Protein AF-0000000084685505 (afdb_homodimer)

Solvent-accessible surface area (backbone atoms only — not comparable to full-atom values): 18774 Å² total; per-residue (Å²): 116,74,65,55,54,51,49,49,51,45,51,47,43,51,50,39,44,45,48,40,28,51,52,52,52,49,25,49,62,68,39,38,71,52,68,67,56,43,47,50,48,32,34,50,48,37,36,75,70,65,75,32,52,71,68,55,29,50,52,44,47,49,39,51,49,52,51,43,50,44,50,16,51,47,35,66,72,67,66,53,53,74,37,37,52,30,60,46,65,61,84,64,36,50,76,61,56,54,58,30,48,53,57,42,27,61,50,40,39,68,71,51,72,80,60,60,58,69,61,50,71,64,48,71,43,47,43,78,39,62,42,64,57,24,27,36,24,30,75,84,80,60,54,71,47,79,33,45,36,66,40,71,37,64,54,38,89,84,81,56,50,46,50,27,30,78,40,56,62,76,79,76,77,125,116,74,64,55,53,52,50,49,52,46,51,47,43,53,51,38,46,46,48,39,28,52,52,50,53,51,25,47,63,69,38,37,73,53,68,67,57,44,47,51,49,32,34,49,48,36,36,75,71,65,75,32,53,69,67,55,29,49,52,44,48,49,37,49,48,52,53,43,50,43,50,18,50,47,36,66,74,68,65,55,53,72,36,38,53,29,59,45,64,65,84,64,36,50,77,62,57,51,58,31,47,53,58,42,27,60,49,40,38,69,70,49,71,81,59,60,58,68,62,50,71,63,47,71,44,46,44,77,38,61,41,63,58,25,26,35,24,32,73,83,81,61,53,71,45,80,31,45,37,67,40,70,37,64,52,39,88,85,80,56,51,46,50,26,29,78,40,55,62,74,79,76,78,126

Organism: NCBI:txid1198232

Radius of gyration: 22.7 Å; Cα contacts (8 Å, |Δi|>4): 503; chains: 2; bounding box: 40×73×57 Å

Secondary structure (DSSP, 8-state):
-HHHHHHHHHHHHHHHHHHHHHHHHHHHHHHS--HHHHHHHHHHHHHHTTSS-HHHHHHHHHHHHHHHHHHHHHHHHH---HHHHHTS-GGGS-SSHHHHHHHHHHHHHHH-TT--HHHHHT--EETTSEE-SEEEEETTT--EEEESSSEE-PPPTTT---EEEE--------/-HHHHHHHHHHHHHHHHHHHHHHHHHHHHHHS--HHHHHHHHHHHHHHTTSS-HHHHHHHHHHHHHHHHHHHHHHHHH---HHHHHTS-GGGS-SSHHHHHHHHHHHHHHH-TT--HHHHHT--EETTSE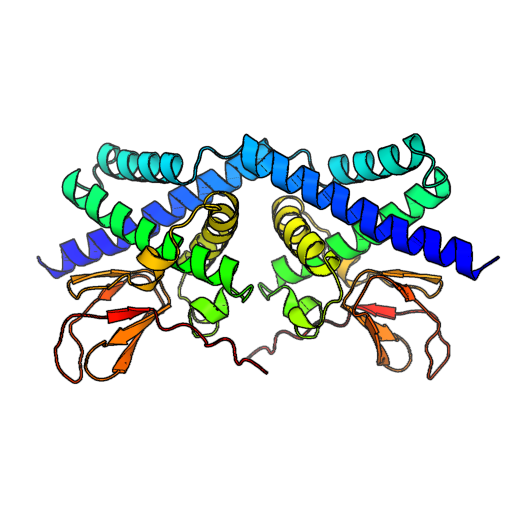E-SEEEEETTT--EEEESSSEE-PPPTTT---EEEE--------

pLDDT: mean 84.89, std 13.07, range [27.22, 97.94]

Nearest PDB structures (foldseek):
  8j50-assembly1_B  TM=3.446E-01  e=2.319E+00  Flavihumibacter petaseus NBRC 106054
  5f7c-assembly6_D  TM=3.571E-01  e=2.950E+00  Bacteroides thetaiotaomicron VPI-5482
  5f7c-assembly6_D  TM=3.571E-01  e=3.696E+00  Bacteroides thetaiotaomicron VPI-5482

InterPro domains:
  IPR009912 Zinc-ribbon containing domain [PF07295] (23-167)

Structure (mmCIF, N/CA/C/O backbone):
data_AF-0000000084685505-model_v1
#
loop_
_entity.id
_entity.type
_entity.pdbx_description
1 polymer 'Zinc ribbon-containing protein'
#
loop_
_atom_site.group_PDB
_atom_site.id
_atom_site.type_symbol
_atom_site.label_atom_id
_atom_site.label_alt_id
_atom_site.label_comp_id
_atom_site.label_asym_id
_atom_site.label_entity_id
_atom_site.label_seq_id
_atom_site.pdbx_PDB_ins_code
_atom_site.Cartn_x
_atom_site.Cartn_y
_atom_site.Cartn_z
_atom_site.occupancy
_atom_site.B_iso_or_equiv
_atom_site.auth_seq_id
_atom_site.auth_comp_id
_atom_site.auth_asym_id
_atom_site.auth_atom_id
_atom_site.pdbx_PDB_model_num
ATOM 1 N N . MET A 1 1 ? -8.734 -35.812 -16.609 1 43.38 1 MET A N 1
ATOM 2 C CA . MET A 1 1 ? -7.789 -36.031 -15.516 1 43.38 1 MET A CA 1
ATOM 3 C C . MET A 1 1 ? -6.84 -34.844 -15.391 1 43.38 1 MET A C 1
ATOM 5 O O . MET A 1 1 ? -6.559 -34.375 -14.281 1 43.38 1 MET A O 1
ATOM 9 N N . ASN A 1 2 ? -6.238 -34.156 -16.688 1 52.66 2 ASN A N 1
ATOM 10 C CA . ASN A 1 2 ? -5.254 -33.094 -16.844 1 52.66 2 ASN A CA 1
ATOM 11 C C . ASN A 1 2 ? -5.816 -31.75 -16.391 1 52.66 2 ASN A C 1
ATOM 13 O O . ASN A 1 2 ? -5.125 -30.984 -15.719 1 52.66 2 ASN A O 1
ATOM 17 N N . ASN A 1 3 ? -7.191 -31.672 -16.531 1 65.44 3 ASN A N 1
ATOM 18 C CA . ASN A 1 3 ? -7.879 -30.438 -16.188 1 65.44 3 ASN A CA 1
ATOM 19 C C . ASN A 1 3 ? -8.055 -30.281 -14.688 1 65.44 3 ASN A C 1
ATOM 21 O O . ASN A 1 3 ? -7.926 -29.172 -14.156 1 65.44 3 ASN A O 1
ATOM 25 N N . SER A 1 4 ? -8.141 -31.531 -14.047 1 72.12 4 SER A N 1
ATOM 26 C CA . SER A 1 4 ? -8.398 -31.516 -12.609 1 72.12 4 SER A CA 1
ATOM 27 C C . SER A 1 4 ? -7.168 -31.078 -11.836 1 72.12 4 SER A C 1
ATOM 29 O O . SER A 1 4 ? -7.266 -30.266 -10.906 1 72.12 4 SER A O 1
ATOM 31 N N . ILE A 1 5 ? -6.02 -31.625 -12.305 1 74.56 5 ILE A N 1
ATOM 32 C CA . ILE A 1 5 ? -4.773 -31.297 -11.625 1 74.56 5 ILE A CA 1
ATOM 33 C C . ILE A 1 5 ? -4.445 -29.828 -11.844 1 74.56 5 ILE A C 1
ATOM 35 O O . ILE A 1 5 ? -3.977 -29.141 -10.93 1 74.56 5 ILE A O 1
ATOM 39 N N . GLN A 1 6 ? -4.773 -29.375 -13.062 1 79.12 6 GLN A N 1
ATOM 40 C CA . GLN A 1 6 ? -4.52 -27.969 -13.375 1 79.12 6 GLN A CA 1
ATOM 41 C C . GLN A 1 6 ? -5.359 -27.047 -12.492 1 79.12 6 GLN A C 1
ATOM 43 O O . GLN A 1 6 ? -4.863 -26.031 -12.008 1 79.12 6 GLN A O 1
ATOM 48 N N . ASP A 1 7 ? -6.523 -27.516 -12.281 1 86.94 7 ASP A N 1
ATOM 49 C CA . ASP A 1 7 ? -7.422 -26.734 -11.438 1 86.94 7 ASP A CA 1
ATOM 50 C C . ASP A 1 7 ? -6.961 -26.75 -9.977 1 86.94 7 ASP A C 1
ATOM 52 O O . ASP A 1 7 ? -7.086 -25.75 -9.273 1 86.94 7 ASP A O 1
ATOM 56 N N . LYS A 1 8 ? -6.453 -27.938 -9.656 1 90.06 8 LYS A N 1
ATOM 57 C CA . LYS A 1 8 ? -5.941 -28.094 -8.297 1 90.06 8 LYS A CA 1
ATOM 58 C C . LYS A 1 8 ? -4.781 -27.125 -8.039 1 90.06 8 LYS A C 1
ATOM 60 O O . LYS A 1 8 ? -4.715 -26.5 -6.977 1 90.06 8 LYS A O 1
ATOM 65 N N . LEU A 1 9 ? -3.914 -27.016 -8.961 1 91.31 9 LEU A N 1
ATOM 66 C CA . LEU A 1 9 ? -2.746 -26.156 -8.805 1 91.31 9 LEU A CA 1
ATOM 67 C C . LEU A 1 9 ? -3.15 -24.688 -8.812 1 91.31 9 LEU A C 1
ATOM 69 O O . LEU A 1 9 ? -2.561 -23.875 -8.094 1 91.31 9 LEU A O 1
ATOM 73 N N . LEU A 1 10 ? -4.102 -24.359 -9.602 1 91.38 10 LEU A N 1
ATOM 74 C CA . LEU A 1 10 ? -4.625 -23 -9.633 1 91.38 10 LEU A CA 1
ATOM 75 C C . LEU A 1 10 ? -5.188 -22.609 -8.266 1 91.38 10 LEU A C 1
ATOM 77 O O . LEU A 1 10 ? -4.902 -21.516 -7.766 1 91.38 10 LEU A O 1
ATOM 81 N N . GLN A 1 11 ? -5.977 -23.484 -7.742 1 91.62 11 GLN A N 1
ATOM 82 C CA . GLN A 1 11 ? -6.559 -23.25 -6.426 1 91.62 11 GLN A CA 1
ATOM 83 C C . GLN A 1 11 ? -5.477 -23.141 -5.355 1 91.62 11 GLN A C 1
ATOM 85 O O . GLN A 1 11 ? -5.598 -22.344 -4.422 1 91.62 11 GLN A O 1
ATOM 90 N N . ALA A 1 12 ? -4.5 -23.984 -5.512 1 91.94 12 ALA A N 1
ATOM 91 C CA . ALA A 1 12 ? -3.406 -23.984 -4.543 1 91.94 12 ALA A CA 1
ATOM 92 C C . ALA A 1 12 ? -2.65 -22.656 -4.574 1 91.94 12 ALA A C 1
ATOM 94 O O . ALA A 1 12 ? -2.211 -22.172 -3.531 1 91.94 12 ALA A O 1
ATOM 95 N N . TYR A 1 13 ? -2.451 -22.109 -5.75 1 94 13 TYR A N 1
ATOM 96 C CA . TYR A 1 13 ? -1.829 -20.797 -5.879 1 94 13 TYR A CA 1
ATOM 97 C C . TYR A 1 13 ? -2.611 -19.734 -5.102 1 94 13 TYR A C 1
ATOM 99 O O . TYR A 1 13 ? -2.035 -18.984 -4.305 1 94 13 TYR A O 1
ATOM 107 N N . ASP A 1 14 ? -3.875 -19.656 -5.309 1 93.06 14 ASP A N 1
ATOM 108 C CA . ASP A 1 14 ? -4.734 -18.688 -4.645 1 93.06 14 ASP A CA 1
ATOM 109 C C . ASP A 1 14 ? -4.715 -18.875 -3.129 1 93.06 14 ASP A C 1
ATOM 111 O O . ASP A 1 14 ? -4.637 -17.906 -2.377 1 93.06 14 ASP A O 1
ATOM 115 N N . LYS A 1 15 ? -4.801 -20.141 -2.732 1 92.81 15 LYS A N 1
ATOM 116 C CA . LYS A 1 15 ? -4.816 -20.453 -1.305 1 92.81 15 LYS A CA 1
ATOM 117 C C . LYS A 1 15 ? -3.496 -20.062 -0.644 1 92.81 15 LYS A C 1
ATOM 119 O O . LYS A 1 15 ? -3.484 -19.531 0.473 1 92.81 15 LYS A O 1
ATOM 124 N N . MET A 1 16 ? -2.438 -20.375 -1.297 1 93.75 16 MET A N 1
ATOM 125 C CA . MET A 1 16 ? -1.129 -20.016 -0.762 1 93.75 16 MET A CA 1
ATOM 126 C C . MET A 1 16 ? -0.979 -18.5 -0.666 1 93.75 16 MET A C 1
ATOM 128 O O . MET A 1 16 ? -0.46 -17.984 0.325 1 93.75 16 MET A O 1
ATOM 132 N N . MET A 1 17 ? -1.425 -17.75 -1.67 1 92.81 17 MET A N 1
ATOM 133 C CA . MET A 1 17 ? -1.417 -16.297 -1.629 1 92.81 17 MET A CA 1
ATOM 134 C C . MET A 1 17 ? -2.273 -15.773 -0.478 1 92.81 17 MET A C 1
ATOM 136 O O . MET A 1 17 ? -1.883 -14.836 0.22 1 92.81 17 MET A O 1
ATOM 140 N N . GLN A 1 18 ? -3.398 -16.359 -0.316 1 91.56 18 GLN A N 1
ATOM 141 C CA . GLN A 1 18 ? -4.277 -15.984 0.786 1 91.56 18 GLN A CA 1
ATOM 142 C C . GLN A 1 18 ? -3.586 -16.172 2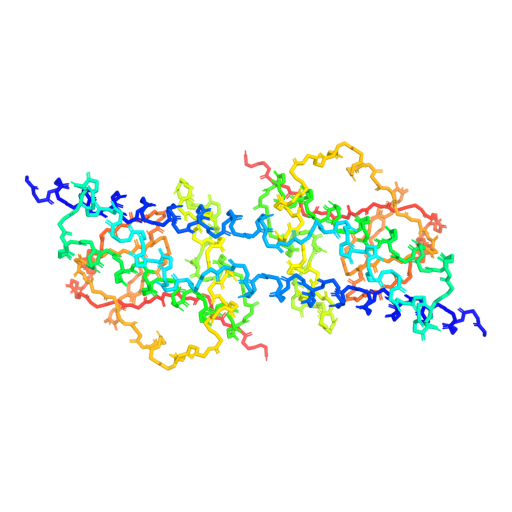.133 1 91.56 18 GLN A C 1
ATOM 144 O O . GLN A 1 18 ? -3.676 -15.32 3.014 1 91.56 18 GLN A O 1
ATOM 149 N N . ARG A 1 19 ? -2.953 -17.312 2.33 1 89.81 19 ARG A N 1
ATOM 150 C CA . ARG A 1 19 ? -2.25 -17.594 3.576 1 89.81 19 ARG A CA 1
ATOM 151 C C . ARG A 1 19 ? -1.153 -16.5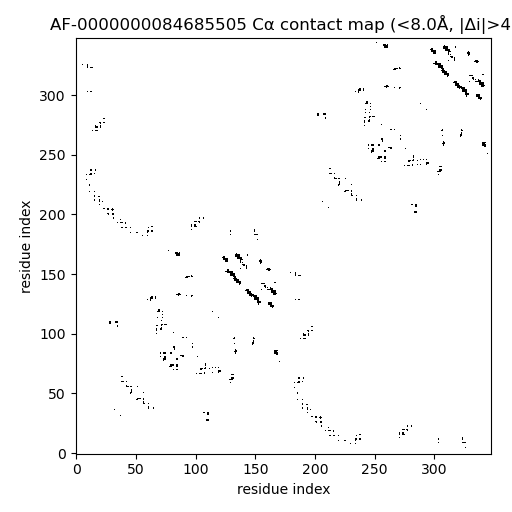62 3.834 1 89.81 19 ARG A C 1
ATOM 153 O O . ARG A 1 19 ? -0.981 -16.094 4.965 1 89.81 19 ARG A O 1
ATOM 160 N N . LEU A 1 20 ? -0.398 -16.266 2.76 1 87.5 20 LEU A N 1
ATOM 161 C CA . LEU A 1 20 ? 0.629 -15.234 2.873 1 87.5 2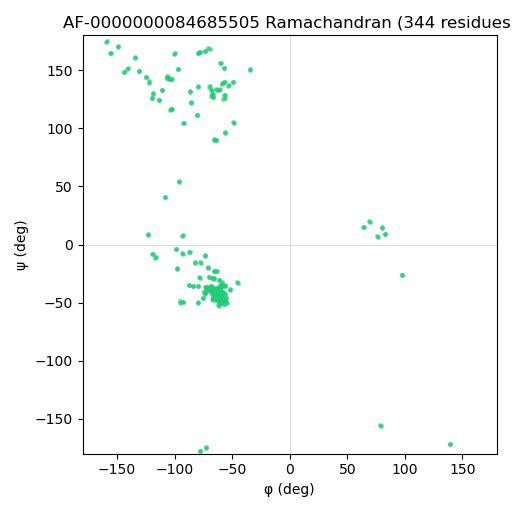0 LEU A CA 1
ATOM 162 C C . LEU A 1 20 ? 0.018 -13.906 3.291 1 87.5 20 LEU A C 1
ATOM 164 O O . LEU A 1 20 ? 0.539 -13.234 4.184 1 87.5 20 LEU A O 1
ATOM 168 N N . HIS A 1 21 ? -1.068 -13.508 2.625 1 86.88 21 HIS A N 1
ATOM 169 C CA . HIS A 1 21 ? -1.788 -12.281 2.93 1 86.88 21 HIS A CA 1
ATOM 170 C C . HIS A 1 21 ? -2.23 -12.242 4.387 1 86.88 21 HIS A C 1
ATOM 172 O O . HIS A 1 21 ? -2.021 -11.242 5.082 1 86.88 21 HIS A O 1
ATOM 178 N N . ASP A 1 22 ? -2.822 -13.32 4.859 1 84.06 22 ASP A N 1
ATOM 179 C CA . ASP A 1 22 ? -3.34 -13.383 6.223 1 84.06 22 ASP A CA 1
ATOM 180 C C . ASP A 1 22 ? -2.213 -13.25 7.242 1 84.06 22 ASP A C 1
ATOM 182 O O . ASP A 1 22 ? -2.377 -12.602 8.281 1 84.06 22 ASP A O 1
ATOM 186 N N . THR A 1 23 ? -1.145 -13.93 6.988 1 81.19 23 THR A N 1
ATOM 187 C CA . THR A 1 23 ? -0.001 -13.875 7.891 1 81.19 23 THR A CA 1
ATOM 188 C C . THR A 1 23 ? 0.567 -12.461 7.961 1 81.19 23 THR A C 1
ATOM 190 O O . THR A 1 23 ? 0.893 -11.969 9.039 1 81.19 23 THR A O 1
ATOM 193 N N . VAL A 1 24 ? 0.712 -11.828 6.816 1 77.44 24 VAL A N 1
ATOM 194 C CA . VAL A 1 24 ? 1.227 -10.461 6.754 1 77.44 24 VAL A CA 1
ATOM 195 C C . VAL A 1 24 ? 0.288 -9.516 7.504 1 77.44 24 VAL A C 1
ATOM 197 O O . VAL A 1 24 ? 0.738 -8.664 8.273 1 77.44 24 VAL A O 1
ATOM 200 N N . GLU A 1 25 ? -0.965 -9.617 7.27 1 75.38 25 GLU A N 1
ATOM 201 C CA . GLU A 1 25 ? -1.962 -8.766 7.91 1 75.38 25 GLU A CA 1
ATOM 202 C C . GLU A 1 25 ? -1.934 -8.93 9.43 1 75.38 25 GLU A C 1
ATOM 204 O O . GLU A 1 25 ? -2.02 -7.941 10.164 1 75.38 25 GLU A O 1
ATOM 209 N N . ARG A 1 26 ? -1.851 -10.172 9.883 1 72.69 26 ARG A N 1
ATOM 210 C CA . ARG A 1 26 ? -1.82 -10.453 11.32 1 72.69 26 ARG A CA 1
ATOM 211 C C . ARG A 1 26 ? -0.573 -9.859 11.961 1 72.69 26 ARG A C 1
ATOM 213 O O . ARG A 1 26 ? -0.647 -9.281 13.047 1 72.69 26 ARG A O 1
ATOM 220 N N . ALA A 1 27 ? 0.547 -10.102 11.336 1 68.75 27 ALA A N 1
ATOM 221 C CA . ALA A 1 27 ? 1.799 -9.555 11.859 1 68.75 27 ALA A CA 1
ATOM 222 C C . ALA A 1 27 ? 1.734 -8.031 11.953 1 68.75 27 ALA A C 1
ATOM 224 O O . ALA A 1 27 ? 2.254 -7.438 12.906 1 68.75 27 ALA A O 1
ATOM 225 N N . GLU A 1 28 ? 1.157 -7.434 10.953 1 65.38 28 GLU A N 1
ATOM 226 C CA . GLU A 1 28 ? 1.025 -5.98 10.938 1 65.38 28 GLU A CA 1
ATOM 227 C C . GLU A 1 28 ? 0.136 -5.496 12.078 1 65.38 28 GLU A C 1
ATOM 229 O O . GLU A 1 28 ? 0.385 -4.438 12.664 1 65.38 28 GLU A O 1
ATOM 234 N N . LYS A 1 29 ? -0.871 -6.203 12.328 1 62.84 29 LYS A N 1
ATOM 235 C CA . LYS A 1 29 ? -1.808 -5.836 13.383 1 62.84 29 LYS A CA 1
ATOM 236 C C . LYS A 1 29 ? -1.166 -5.98 14.758 1 62.84 29 LYS A C 1
ATOM 238 O O . LYS A 1 29 ? -1.458 -5.199 15.672 1 62.84 29 LYS A O 1
ATOM 243 N N . ILE A 1 30 ? -0.327 -6.984 14.914 1 60.12 30 ILE A N 1
ATOM 244 C CA . ILE A 1 30 ? 0.304 -7.246 16.203 1 60.12 30 ILE A CA 1
ATOM 245 C C . ILE A 1 30 ? 1.48 -6.293 16.406 1 60.12 30 ILE A C 1
ATOM 247 O O . ILE A 1 30 ? 1.709 -5.801 17.516 1 60.12 30 ILE A O 1
ATOM 251 N N . ALA A 1 31 ? 2.408 -6.145 15.469 1 55.66 31 ALA A N 1
ATOM 252 C CA . ALA A 1 31 ? 3.662 -5.41 15.602 1 55.66 31 ALA A CA 1
ATOM 253 C C . ALA A 1 31 ? 3.408 -3.912 15.758 1 55.66 31 ALA A C 1
ATOM 255 O O . ALA A 1 31 ? 4.254 -3.184 16.281 1 55.66 31 ALA A O 1
ATOM 256 N N . ILE A 1 32 ? 2.469 -3.303 15.117 1 55 32 ILE A N 1
ATOM 257 C CA . ILE A 1 32 ? 2.43 -1.845 15.062 1 55 32 ILE A CA 1
ATOM 258 C C . ILE A 1 32 ? 1.578 -1.303 16.203 1 55 32 ILE A C 1
ATOM 260 O O . ILE A 1 32 ? 0.41 -1.672 16.344 1 55 32 ILE A O 1
ATOM 264 N N . PRO A 1 33 ? 2.375 -0.718 17.297 1 62.44 33 PRO A N 1
ATOM 265 C CA . PRO A 1 33 ? 1.459 0.126 18.062 1 62.44 33 PRO A CA 1
ATOM 266 C C . PRO A 1 33 ? 0.406 0.804 17.188 1 62.44 33 PRO A C 1
ATOM 268 O O . PRO A 1 33 ? 0.629 1.007 16 1 62.44 33 PRO A O 1
ATOM 271 N N . THR A 1 34 ? -0.746 1.054 17.828 1 73 34 THR A N 1
ATOM 272 C CA . THR A 1 34 ? -1.817 1.666 17.047 1 73 34 THR A CA 1
ATOM 273 C C . THR A 1 34 ? -1.359 2.99 16.438 1 73 34 THR A C 1
ATOM 275 O O . THR A 1 34 ? -0.451 3.637 16.969 1 73 34 THR A O 1
ATOM 278 N N . LEU A 1 35 ? -1.715 3.266 15.273 1 79.94 35 LEU A N 1
ATOM 279 C CA . LEU A 1 35 ? -1.399 4.52 14.602 1 79.94 35 LEU A CA 1
ATOM 280 C C . LEU A 1 35 ? -1.646 5.707 15.523 1 79.94 35 LEU A C 1
ATOM 282 O O . LEU A 1 35 ? -0.878 6.672 15.523 1 79.94 35 LEU A O 1
ATOM 286 N N . SER A 1 36 ? -2.672 5.574 16.406 1 81.38 36 SER A N 1
ATOM 287 C CA . SER A 1 36 ? -2.979 6.641 17.359 1 81.38 36 SER A CA 1
ATOM 288 C C . SER A 1 36 ? -1.864 6.809 18.375 1 81.38 36 SER A C 1
ATOM 290 O O . SER A 1 36 ? -1.492 7.934 18.719 1 81.38 36 SER A O 1
ATOM 292 N N . GLU A 1 37 ? -1.398 5.734 18.844 1 84.31 37 GLU A N 1
ATOM 293 C CA . GLU A 1 37 ? -0.297 5.777 19.797 1 84.31 37 GLU A CA 1
ATOM 294 C C . GLU A 1 37 ? 0.969 6.336 19.156 1 84.31 37 GLU A C 1
ATOM 296 O O . GLU A 1 37 ? 1.697 7.109 19.781 1 84.31 37 GLU A O 1
ATOM 301 N N . ASN A 1 38 ? 1.193 5.941 17.953 1 85.81 38 ASN A N 1
ATOM 302 C CA . ASN A 1 38 ? 2.365 6.438 17.234 1 85.81 38 ASN A CA 1
ATOM 303 C C . ASN A 1 38 ? 2.27 7.938 16.984 1 85.81 38 ASN A C 1
ATOM 305 O O . ASN A 1 38 ? 3.277 8.641 17.016 1 85.81 38 ASN A O 1
ATOM 309 N N . LEU A 1 39 ? 1.072 8.375 16.641 1 90.06 39 LEU A N 1
ATOM 310 C CA . LEU A 1 39 ? 0.866 9.805 16.453 1 90.06 39 LEU A CA 1
ATOM 311 C C . LEU A 1 39 ? 1.118 10.578 17.734 1 90.06 39 LEU A C 1
ATOM 313 O O . LEU A 1 39 ? 1.734 11.641 17.719 1 90.06 39 LEU A O 1
ATOM 317 N N . LYS A 1 40 ? 0.619 10.031 18.844 1 90.38 40 LYS A N 1
ATOM 318 C CA . LYS A 1 40 ? 0.859 10.656 20.141 1 90.38 40 LYS A CA 1
ATOM 319 C C . LYS A 1 40 ? 2.352 10.727 20.438 1 90.38 40 LYS A C 1
ATOM 321 O O . LYS A 1 40 ? 2.842 11.742 20.938 1 90.38 40 LYS A O 1
ATOM 326 N N . HIS A 1 41 ? 3 9.734 20.141 1 88.62 41 HIS A N 1
ATOM 327 C CA . HIS A 1 41 ? 4.441 9.711 20.375 1 88.62 41 HIS A CA 1
ATOM 328 C C . HIS A 1 41 ? 5.152 10.734 19.5 1 88.62 41 HIS A C 1
ATOM 330 O O . HIS A 1 41 ? 6.098 11.391 19.938 1 88.62 41 HIS A O 1
ATOM 336 N N . ALA A 1 42 ? 4.781 10.805 18.25 1 90.56 42 ALA A N 1
ATOM 337 C CA . ALA A 1 42 ? 5.363 11.789 17.344 1 90.56 42 ALA A CA 1
ATOM 338 C C . ALA A 1 42 ? 5.125 13.211 17.844 1 90.56 42 ALA A C 1
ATOM 340 O O . ALA A 1 42 ? 6.008 14.07 17.75 1 90.56 42 ALA A O 1
ATOM 341 N N . GLN A 1 43 ? 3.902 13.398 18.328 1 93.06 43 GLN A N 1
ATOM 342 C CA . GLN A 1 43 ? 3.537 14.68 18.922 1 93.06 43 GLN A CA 1
ATOM 343 C C . GLN A 1 43 ? 4.43 15.008 20.109 1 93.06 43 GLN A C 1
ATOM 345 O O . GLN A 1 43 ? 4.949 16.125 20.219 1 93.06 43 GLN A O 1
ATOM 350 N N . GLU A 1 44 ? 4.57 14.086 21.016 1 93.19 44 GLU A N 1
ATOM 351 C CA . GLU A 1 44 ? 5.367 14.258 22.219 1 93.19 44 GLU A CA 1
ATOM 352 C C . GLU A 1 44 ? 6.836 14.508 21.875 1 93.19 44 GLU A C 1
ATOM 354 O O . GLU A 1 44 ? 7.5 15.32 22.531 1 93.19 44 GLU A O 1
ATOM 359 N N . LYS A 1 45 ? 7.25 13.844 20.938 1 91.25 45 LYS A N 1
ATOM 360 C CA . LYS A 1 45 ? 8.641 14.008 20.516 1 91.25 45 LYS A CA 1
ATOM 361 C C . LYS A 1 45 ? 8.898 15.43 20.016 1 91.25 45 LYS A C 1
ATOM 363 O O . LYS A 1 45 ? 9.953 16 20.281 1 91.25 45 LYS A O 1
ATOM 368 N N . ALA A 1 46 ? 7.938 15.961 19.25 1 92.75 46 ALA A N 1
ATOM 369 C CA . ALA A 1 46 ? 8.07 17.328 18.75 1 92.75 46 ALA A CA 1
ATOM 370 C C . ALA A 1 46 ? 8.195 18.312 19.922 1 92.75 46 ALA A C 1
ATOM 372 O O . ALA A 1 46 ? 8.969 19.281 19.844 1 92.75 46 ALA A O 1
ATOM 373 N N . VAL A 1 47 ? 7.504 18.062 21.016 1 94.19 47 VAL A N 1
ATOM 374 C CA . VAL A 1 47 ? 7.527 18.922 22.188 1 94.19 47 VAL A CA 1
ATOM 375 C C . VAL A 1 47 ? 8.836 18.734 22.938 1 94.19 47 VAL A C 1
ATOM 377 O O . VAL A 1 47 ? 9.477 19.703 23.359 1 94.19 47 VAL A O 1
ATOM 380 N N . GLU A 1 48 ? 9.203 17.516 23.125 1 92.44 48 GLU A N 1
ATOM 381 C CA . GLU A 1 48 ? 10.422 17.172 23.859 1 92.44 48 GLU A CA 1
ATOM 382 C C . GLU A 1 48 ? 11.648 17.797 23.203 1 92.44 48 GLU A C 1
ATOM 384 O O . GLU A 1 48 ? 12.578 18.219 23.891 1 92.44 48 GLU A O 1
ATOM 389 N N . LEU A 1 49 ? 11.648 17.906 21.906 1 92.19 49 LEU A N 1
ATOM 390 C CA . LEU A 1 49 ? 12.789 18.422 21.156 1 92.19 49 LEU A CA 1
ATOM 391 C C . LEU A 1 49 ? 12.734 19.938 21.062 1 92.19 49 LEU A C 1
ATOM 393 O O . LEU A 1 49 ? 13.617 20.562 20.469 1 92.19 49 LEU A O 1
ATOM 397 N N . GLY A 1 50 ? 11.664 20.516 21.531 1 91 50 GLY A N 1
ATOM 398 C CA . GLY A 1 50 ? 11.523 21.969 21.516 1 91 50 GLY A CA 1
ATOM 399 C C . GLY A 1 50 ? 11.102 22.516 20.172 1 91 50 GLY A C 1
ATOM 400 O O . GLY A 1 50 ? 11.273 23.703 19.891 1 91 50 GLY A O 1
ATOM 401 N N . GLU A 1 51 ? 10.625 21.625 19.281 1 90.5 51 GLU A N 1
ATOM 402 C CA . GLU A 1 51 ? 10.18 22.062 17.953 1 90.5 51 GLU A CA 1
ATOM 403 C C . GLU A 1 51 ? 8.867 22.812 18.031 1 90.5 51 GLU A C 1
ATOM 405 O O . GLU A 1 51 ? 8.656 23.781 17.297 1 90.5 51 GLU A O 1
ATOM 410 N N . LEU A 1 52 ? 8.008 22.391 18.906 1 95 52 LEU A N 1
ATOM 411 C CA . LEU A 1 52 ? 6.672 22.953 19.062 1 95 52 LEU A CA 1
ATOM 412 C C . LEU A 1 52 ? 6.289 23.031 20.531 1 95 52 LEU A C 1
ATOM 414 O O . LEU A 1 52 ? 6.789 22.25 21.359 1 95 52 LEU A O 1
ATOM 418 N N . THR A 1 53 ? 5.426 24.047 20.734 1 94.56 53 THR A N 1
ATOM 419 C CA . THR A 1 53 ? 4.785 24.016 22.047 1 94.56 53 THR A CA 1
ATOM 420 C C . THR A 1 53 ? 3.738 22.906 22.109 1 94.56 53 THR A C 1
ATOM 422 O O . THR A 1 53 ? 3.373 22.328 21.078 1 94.56 53 THR A O 1
ATOM 425 N N . LYS A 1 54 ? 3.277 22.594 23.312 1 93.62 54 LYS A N 1
ATOM 426 C CA . LYS A 1 54 ? 2.25 21.562 23.484 1 93.62 54 LYS A CA 1
ATOM 427 C C . LYS A 1 54 ? 1.01 21.891 22.656 1 93.62 54 LYS A C 1
ATOM 429 O O . LYS A 1 54 ? 0.432 21 22.031 1 93.62 54 LYS A O 1
ATOM 434 N N . GLU A 1 55 ? 0.643 23.141 22.688 1 94.31 55 GLU A N 1
ATOM 435 C CA . GLU A 1 55 ? -0.55 23.562 21.969 1 94.31 55 GLU A CA 1
ATOM 436 C C . GLU A 1 55 ? -0.344 23.438 20.453 1 94.31 55 GLU A C 1
ATOM 438 O O . GLU A 1 55 ? -1.211 22.922 19.75 1 94.31 55 GLU A O 1
ATOM 443 N N . GLU A 1 56 ? 0.78 23.938 20.016 1 93.81 56 GLU A N 1
ATOM 444 C CA . GLU A 1 56 ? 1.101 23.844 18.594 1 93.81 56 GLU A CA 1
ATOM 445 C C . GLU A 1 56 ? 1.158 22.391 18.125 1 93.81 56 GLU A C 1
ATOM 447 O O . GLU A 1 56 ? 0.635 22.047 17.062 1 93.81 56 GLU A O 1
ATOM 452 N N . ALA A 1 57 ? 1.786 21.562 18.922 1 94.12 57 ALA A N 1
ATOM 453 C CA . ALA A 1 57 ? 1.932 20.141 18.594 1 94.12 57 ALA A CA 1
ATOM 454 C C . ALA A 1 57 ? 0.571 19.453 18.5 1 94.12 57 ALA A C 1
ATOM 456 O O . ALA A 1 57 ? 0.353 18.609 17.625 1 94.12 57 ALA A O 1
ATOM 457 N N . SER A 1 58 ? -0.274 19.812 19.391 1 94.31 58 SER A N 1
ATOM 458 C CA . SER A 1 58 ? -1.617 19.234 19.375 1 94.31 58 SER A CA 1
ATOM 459 C C . SER A 1 58 ? -2.367 19.625 18.109 1 94.31 58 SER A C 1
ATOM 461 O O . SER A 1 58 ? -3.045 18.781 17.5 1 94.31 58 SER A O 1
ATOM 463 N N . LYS A 1 59 ? -2.248 20.844 17.703 1 94.75 59 LYS A N 1
ATOM 464 C CA . LYS A 1 59 ? -2.916 21.312 16.484 1 94.75 59 LYS A CA 1
ATOM 465 C C . LYS A 1 59 ? -2.387 20.578 15.266 1 94.75 59 LYS A C 1
ATOM 467 O O . LYS A 1 59 ? -3.166 20.094 14.43 1 94.75 59 LYS A O 1
ATOM 472 N N . VAL A 1 60 ? -1.092 20.484 15.18 1 95.06 60 VAL A N 1
ATOM 473 C CA . VAL A 1 60 ? -0.466 19.828 14.031 1 95.06 60 VAL A CA 1
ATOM 474 C C . VAL A 1 60 ? -0.866 18.359 13.992 1 95.06 60 VAL A C 1
ATOM 476 O O . VAL A 1 60 ? -1.183 17.828 12.93 1 95.06 60 VAL A O 1
ATOM 479 N N . ALA A 1 61 ? -0.845 17.703 15.141 1 93.44 61 ALA A N 1
ATOM 480 C CA . ALA A 1 61 ? -1.243 16.312 15.219 1 93.44 61 ALA A CA 1
ATOM 481 C C . ALA A 1 61 ? -2.693 16.125 14.781 1 93.44 61 ALA A C 1
ATOM 483 O O . ALA A 1 61 ? -3.025 15.141 14.109 1 93.44 61 ALA A O 1
ATOM 484 N N . ASP A 1 62 ? -3.521 17.062 15.172 1 93.19 62 ASP A N 1
ATOM 485 C CA . ASP A 1 62 ? -4.934 16.984 14.797 1 93.19 62 ASP A CA 1
ATOM 486 C C . ASP A 1 62 ? -5.109 17.109 13.289 1 93.19 62 ASP A C 1
ATOM 488 O O . ASP A 1 62 ? -5.941 16.406 12.703 1 93.19 62 ASP A O 1
ATOM 492 N N . TYR A 1 63 ? -4.352 18 12.734 1 95.06 63 TYR A N 1
ATOM 493 C CA . TYR A 1 63 ? -4.426 18.156 11.281 1 95.06 63 TYR A CA 1
ATOM 494 C C . TYR A 1 63 ? -3.971 16.891 10.578 1 95.06 63 TYR A C 1
ATOM 496 O O . TYR A 1 63 ? -4.59 16.453 9.602 1 95.06 63 TYR A O 1
ATOM 504 N N . LEU A 1 64 ? -2.895 16.328 11.07 1 93.94 64 LEU A N 1
ATOM 505 C CA . LEU A 1 64 ? -2.361 15.086 10.508 1 93.94 64 LEU A CA 1
ATOM 506 C C . LEU A 1 64 ? -3.367 13.945 10.648 1 93.94 64 LEU A C 1
ATOM 508 O O . LEU A 1 64 ? -3.598 13.203 9.695 1 93.94 64 LEU A O 1
ATOM 512 N N . LYS A 1 65 ? -3.924 13.797 11.766 1 90.62 65 LYS A N 1
ATOM 513 C CA . LYS A 1 65 ? -4.918 12.75 12.016 1 90.62 65 LYS A CA 1
ATOM 514 C C . LYS A 1 65 ? -6.113 12.906 11.078 1 90.62 65 LYS A C 1
ATOM 516 O O . LYS A 1 65 ? -6.586 11.922 10.508 1 90.62 65 LYS A O 1
ATOM 521 N N . ARG A 1 66 ? -6.578 14.078 10.969 1 91.75 66 ARG A N 1
ATOM 522 C CA . ARG A 1 66 ? -7.699 14.375 10.086 1 91.75 66 ARG A CA 1
ATOM 523 C C . ARG A 1 66 ? -7.406 13.914 8.656 1 91.75 66 ARG A C 1
ATOM 525 O O . ARG A 1 66 ? -8.25 13.273 8.023 1 91.75 66 ARG A O 1
ATOM 532 N N . ASP A 1 67 ? -6.234 14.297 8.156 1 93.56 67 ASP A N 1
ATOM 533 C CA . ASP A 1 67 ? -5.852 13.945 6.793 1 93.56 67 ASP A CA 1
ATOM 534 C C . ASP A 1 67 ? -5.75 12.438 6.621 1 93.56 67 ASP A C 1
ATOM 536 O O . ASP A 1 67 ? -6.219 11.883 5.625 1 93.56 67 ASP A O 1
ATOM 540 N N . LEU A 1 68 ? -5.16 11.758 7.582 1 90.56 68 LEU A N 1
ATOM 541 C CA . LEU A 1 68 ? -4.969 10.312 7.527 1 90.56 68 LEU A CA 1
ATOM 542 C C . LEU A 1 68 ? -6.301 9.578 7.621 1 90.56 68 LEU A C 1
ATOM 544 O O . LEU A 1 68 ? -6.52 8.586 6.922 1 90.56 68 LEU A O 1
ATOM 548 N N . GLU A 1 69 ? -7.18 10.047 8.445 1 87.81 69 GLU A N 1
ATOM 549 C CA . GLU A 1 69 ? -8.508 9.453 8.562 1 87.81 69 GLU A CA 1
ATOM 550 C C . GLU A 1 69 ? -9.289 9.594 7.258 1 87.81 69 GLU A C 1
ATOM 552 O O . GLU A 1 69 ? -9.938 8.641 6.812 1 87.81 69 GLU A O 1
ATOM 557 N N . ASP A 1 70 ? -9.219 10.766 6.73 1 90.5 70 ASP A N 1
ATOM 558 C CA . ASP A 1 70 ? -9.938 11.008 5.48 1 90.5 70 ASP A CA 1
ATOM 559 C C . ASP A 1 70 ? -9.414 10.109 4.363 1 90.5 70 ASP A C 1
ATOM 561 O O . ASP A 1 70 ? -10.203 9.5 3.635 1 90.5 70 ASP A O 1
ATOM 565 N N . ALA A 1 71 ? -8.109 10.102 4.211 1 89.06 71 ALA A N 1
ATOM 566 C CA . ALA A 1 71 ? -7.492 9.273 3.178 1 89.06 71 ALA A CA 1
ATOM 567 C C . ALA A 1 71 ? -7.828 7.797 3.379 1 89.06 71 ALA A C 1
ATOM 569 O O . ALA A 1 71 ? -8.195 7.105 2.428 1 89.06 71 ALA A O 1
ATOM 570 N N . SER A 1 72 ? -7.672 7.309 4.602 1 85.5 72 SER A N 1
ATOM 571 C CA . SER A 1 72 ? -7.926 5.91 4.914 1 85.5 72 SER A CA 1
ATOM 572 C C . SER A 1 72 ? -9.383 5.539 4.645 1 85.5 72 SER A C 1
ATOM 574 O O . SER A 1 72 ? -9.664 4.48 4.078 1 85.5 72 SER A O 1
ATOM 576 N N . ALA A 1 73 ? -10.297 6.359 5.035 1 83.62 73 ALA A N 1
ATOM 577 C CA . ALA A 1 73 ? -11.719 6.121 4.805 1 83.62 73 ALA A CA 1
ATOM 578 C C . ALA A 1 73 ? -12.023 6.055 3.311 1 83.62 73 ALA A C 1
ATOM 580 O O . ALA A 1 73 ? -12.781 5.188 2.863 1 83.62 73 ALA A O 1
ATOM 581 N N . TYR A 1 74 ? -11.445 6.941 2.629 1 85.75 74 TYR A N 1
ATOM 582 C CA . TYR A 1 74 ? -11.656 6.992 1.187 1 85.75 74 TYR A CA 1
ATOM 583 C C . TYR A 1 74 ? -11.172 5.711 0.518 1 85.75 74 TYR A C 1
ATOM 585 O O . TYR A 1 74 ? -11.906 5.094 -0.261 1 85.75 74 TYR A O 1
ATOM 593 N N . LEU A 1 75 ? -9.977 5.391 0.809 1 80.81 75 LEU A N 1
ATOM 594 C CA . LEU A 1 75 ? -9.383 4.219 0.17 1 80.81 75 LEU A CA 1
ATOM 595 C C . LEU A 1 75 ? -10.133 2.947 0.57 1 80.81 75 LEU A C 1
ATOM 597 O O . LEU A 1 75 ? -10.305 2.043 -0.25 1 80.81 75 LEU A O 1
ATOM 601 N N . GLN A 1 76 ? -10.555 2.85 1.775 1 75.06 76 GLN A N 1
ATOM 602 C CA . GLN A 1 76 ? -11.234 1.666 2.285 1 75.06 76 GLN A CA 1
ATOM 603 C C . GLN A 1 76 ? -12.617 1.516 1.658 1 75.06 76 GLN A C 1
ATOM 605 O O . GLN A 1 76 ? -13.031 0.408 1.312 1 75.06 76 GLN A O 1
ATOM 610 N N . THR A 1 77 ? -13.266 2.592 1.508 1 77.5 77 THR A N 1
ATOM 611 C CA . THR A 1 77 ? -14.664 2.533 1.078 1 77.5 77 THR A CA 1
ATOM 612 C C . THR A 1 77 ? -14.758 2.432 -0.442 1 77.5 77 THR A C 1
ATOM 614 O O . THR A 1 77 ? -15.633 1.748 -0.97 1 77.5 77 THR A O 1
ATOM 617 N N . THR A 1 78 ? -13.867 3.078 -1.133 1 76.75 78 THR A N 1
ATOM 618 C CA . THR A 1 78 ? -13.984 3.15 -2.584 1 76.75 78 THR A CA 1
ATOM 619 C C . THR A 1 78 ? -13.102 2.104 -3.254 1 76.75 78 THR A C 1
ATOM 621 O O . THR A 1 78 ? -13.281 1.792 -4.434 1 76.75 78 THR A O 1
ATOM 624 N N . LYS A 1 79 ? -12.102 1.648 -2.488 1 71.75 79 LYS A N 1
ATOM 625 C CA . LYS A 1 79 ? -11.094 0.713 -2.984 1 71.75 79 LYS A CA 1
ATOM 626 C C . LYS A 1 79 ? -10.258 1.341 -4.098 1 71.75 79 LYS A C 1
ATOM 628 O O . LYS A 1 79 ? -9.68 0.63 -4.922 1 71.75 79 LYS A O 1
ATOM 633 N N . LYS A 1 80 ? -10.367 2.609 -4.184 1 78.44 80 LYS A N 1
ATOM 634 C CA . LYS A 1 80 ? -9.539 3.344 -5.133 1 78.44 80 LYS A CA 1
ATOM 635 C C . LYS A 1 80 ? -8.117 3.516 -4.605 1 78.44 80 LYS A C 1
ATOM 637 O O . LYS A 1 80 ? -7.734 2.881 -3.621 1 78.44 80 LYS A O 1
ATOM 642 N N . GLU A 1 81 ? -7.336 4.262 -5.492 1 78.56 81 GLU A N 1
ATOM 643 C CA . GLU A 1 81 ? -5.922 4.395 -5.164 1 78.56 81 GLU A CA 1
ATOM 644 C C . GLU A 1 81 ?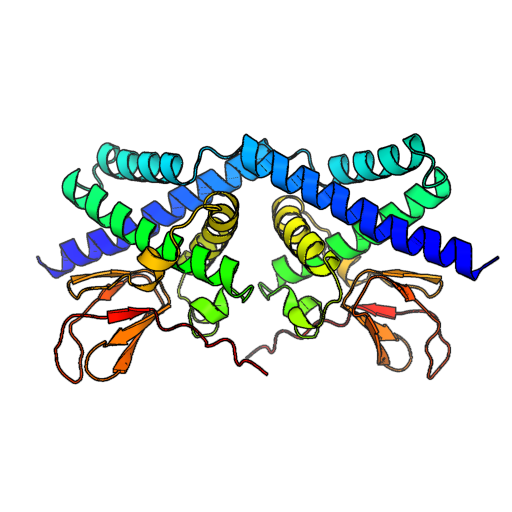 -5.629 5.742 -4.512 1 78.56 81 GLU A C 1
ATOM 646 O O . GLU A 1 81 ? -6.457 6.652 -4.551 1 78.56 81 GLU A O 1
ATOM 651 N N . PHE A 1 82 ? -4.496 5.785 -3.928 1 82 82 PHE A N 1
ATOM 652 C CA . PHE A 1 82 ? -4.004 6.98 -3.254 1 82 82 PHE A CA 1
ATOM 653 C C . PHE A 1 82 ? -4.074 8.188 -4.176 1 82 82 PHE A C 1
ATOM 655 O O . PHE A 1 82 ? -4.445 9.289 -3.748 1 82 82 PHE A O 1
ATOM 662 N N . SER A 1 83 ? -3.758 8.023 -5.496 1 82.75 83 SER A N 1
ATOM 663 C CA . SER A 1 83 ? -3.783 9.125 -6.453 1 82.75 83 SER A CA 1
ATOM 664 C C . SER A 1 83 ? -5.199 9.648 -6.652 1 82.75 83 SER A C 1
ATOM 666 O O . SER A 1 83 ? -5.395 10.836 -6.93 1 82.75 83 SER A O 1
ATOM 668 N N . ASP A 1 84 ? -6.188 8.805 -6.492 1 85.06 84 ASP A N 1
ATOM 669 C CA . ASP A 1 84 ? -7.582 9.219 -6.602 1 85.06 84 ASP A CA 1
ATOM 670 C C . ASP A 1 84 ? -7.984 10.117 -5.434 1 85.06 84 ASP A C 1
ATOM 672 O O . ASP A 1 84 ? -8.742 11.07 -5.605 1 85.06 84 ASP A O 1
ATOM 676 N N . TRP A 1 85 ? -7.477 9.742 -4.34 1 87.31 85 TRP A N 1
ATOM 677 C CA . TRP A 1 85 ? -7.715 10.578 -3.168 1 87.31 85 TRP A CA 1
ATOM 678 C C . TRP A 1 85 ? -7.074 11.953 -3.342 1 87.31 85 TRP A C 1
ATOM 680 O O . TRP A 1 85 ? -7.66 12.969 -2.963 1 87.31 85 TRP A O 1
ATOM 690 N N . LEU A 1 86 ? -5.902 12.008 -3.92 1 87.94 86 LEU A N 1
ATOM 691 C CA . LEU A 1 86 ? -5.199 13.258 -4.168 1 87.94 86 LEU A CA 1
ATOM 692 C C . LEU A 1 86 ? -5.938 14.102 -5.203 1 87.94 86 LEU A C 1
ATOM 694 O O . LEU A 1 86 ? -5.785 15.328 -5.238 1 87.94 86 LEU A O 1
ATOM 698 N N . SER A 1 87 ? -6.656 13.461 -6.102 1 86.06 87 SER A N 1
ATOM 699 C CA . SER A 1 87 ? -7.348 14.047 -7.242 1 86.06 87 SER A CA 1
ATOM 700 C C . SER A 1 87 ? -6.355 14.555 -8.289 1 86.06 87 SER A C 1
ATOM 702 O O . SER A 1 87 ? -6.641 15.516 -9.008 1 86.06 87 SER A O 1
ATOM 704 N N . PHE A 1 88 ? -5.051 14.055 -8.258 1 83 88 PHE A N 1
ATOM 705 C CA . PHE A 1 88 ? -4.031 14.266 -9.281 1 83 88 PHE A CA 1
ATOM 706 C C . PHE A 1 88 ? -2.953 13.188 -9.195 1 83 88 PHE A C 1
ATOM 708 O O . PHE A 1 88 ? -2.982 12.344 -8.297 1 83 88 PHE A O 1
ATOM 715 N N . GLU A 1 89 ? -2.096 13.266 -10.133 1 81.12 89 GLU A N 1
ATOM 716 C CA . GLU A 1 89 ? -1.057 12.242 -10.156 1 81.12 89 GLU A CA 1
ATOM 717 C C . GLU A 1 89 ? -0.108 12.383 -8.969 1 81.12 89 GLU A C 1
ATOM 719 O O . GLU A 1 89 ? 0.384 13.484 -8.695 1 81.12 89 GLU A O 1
ATOM 724 N N . SER A 1 90 ? 0.133 11.211 -8.344 1 84.06 90 SER A N 1
ATOM 725 C CA . SER A 1 90 ? 0.922 11.211 -7.117 1 84.06 90 SER A CA 1
ATOM 726 C C . SER A 1 90 ? 2.346 11.695 -7.375 1 84.06 90 SER A C 1
ATOM 728 O O . SER A 1 90 ? 3.014 12.195 -6.469 1 84.06 90 SER A O 1
ATOM 730 N N . ASN A 1 91 ? 2.818 11.602 -8.602 1 80.88 91 ASN A N 1
ATOM 731 C CA . ASN A 1 91 ? 4.18 12.008 -8.93 1 80.88 91 ASN A CA 1
ATOM 732 C C . ASN A 1 91 ? 4.316 13.531 -8.945 1 80.88 91 ASN A C 1
ATOM 734 O O . ASN A 1 91 ? 5.43 14.055 -9 1 80.88 91 ASN A O 1
ATOM 738 N N . LEU A 1 92 ? 3.186 14.211 -8.852 1 82.81 92 LEU A N 1
ATOM 739 C CA . LEU A 1 92 ? 3.209 15.672 -8.82 1 82.81 92 LEU A CA 1
ATOM 740 C C . LEU A 1 92 ? 3.496 16.172 -7.406 1 82.81 92 LEU A C 1
ATOM 742 O O . LEU A 1 92 ? 3.812 17.344 -7.215 1 82.81 92 LEU A O 1
ATOM 746 N N . ILE A 1 93 ? 3.357 15.273 -6.395 1 88.44 93 ILE A N 1
ATOM 747 C CA . ILE A 1 93 ? 3.635 15.656 -5.012 1 88.44 93 ILE A CA 1
ATOM 748 C C . ILE A 1 93 ? 5.109 16.031 -4.863 1 88.44 93 ILE A C 1
ATOM 750 O O . ILE A 1 93 ? 5.984 15.344 -5.402 1 88.44 93 ILE A O 1
ATOM 754 N N . GLU A 1 94 ? 5.289 17.125 -4.215 1 86.31 94 GLU A N 1
ATOM 755 C CA . GLU A 1 94 ? 6.652 17.594 -3.99 1 86.31 94 GLU A CA 1
ATOM 756 C C . GLU A 1 94 ? 7.25 16.969 -2.732 1 86.31 94 GLU A C 1
ATOM 758 O O . GLU A 1 94 ? 6.598 16.922 -1.688 1 86.31 94 GLU A O 1
ATOM 763 N N . GLY A 1 95 ? 8.461 16.469 -2.916 1 83.56 95 GLY A N 1
ATOM 764 C CA . GLY A 1 95 ? 9.195 15.945 -1.771 1 83.56 95 GLY A CA 1
ATOM 765 C C . GLY A 1 95 ? 8.742 14.555 -1.353 1 83.56 95 GLY A C 1
ATOM 766 O O . GLY A 1 95 ? 8.18 13.812 -2.158 1 83.56 95 GLY A O 1
ATOM 767 N N . LYS A 1 96 ? 8.977 14.188 -0.025 1 87.31 96 LYS A N 1
ATOM 768 C CA . LYS A 1 96 ? 8.758 12.828 0.448 1 87.31 96 LYS A CA 1
ATOM 769 C C . LYS A 1 96 ? 7.414 12.703 1.153 1 87.31 96 LYS A C 1
ATOM 771 O O . LYS A 1 96 ? 6.988 11.594 1.495 1 87.31 96 LYS A O 1
ATOM 776 N N . ILE A 1 97 ? 6.758 13.812 1.277 1 92 97 ILE A N 1
ATOM 777 C CA . ILE A 1 97 ? 5.539 13.82 2.08 1 92 97 ILE A CA 1
ATOM 778 C C . ILE A 1 97 ? 4.504 12.883 1.457 1 92 97 ILE A C 1
ATOM 780 O O . ILE A 1 97 ? 3.75 12.219 2.172 1 92 97 ILE A O 1
ATOM 784 N N . GLY A 1 98 ? 4.465 12.867 0.182 1 88.94 98 GLY A N 1
ATOM 785 C CA . GLY A 1 98 ? 3.547 11.969 -0.492 1 88.94 98 GLY A CA 1
ATOM 786 C C . GLY A 1 98 ? 3.816 10.508 -0.188 1 88.94 98 GLY A C 1
ATOM 787 O O . GLY A 1 98 ? 2.889 9.742 0.101 1 88.94 98 GLY A O 1
ATOM 788 N N . ASP A 1 99 ? 5.09 10.125 -0.203 1 84 99 ASP A N 1
ATOM 789 C CA . ASP A 1 99 ? 5.488 8.75 0.072 1 84 99 ASP A CA 1
ATOM 790 C C . ASP A 1 99 ? 5.207 8.375 1.525 1 84 99 ASP A C 1
ATOM 792 O O . ASP A 1 99 ? 4.73 7.277 1.807 1 84 99 ASP A O 1
ATOM 796 N N . TRP A 1 100 ? 5.504 9.266 2.375 1 88.44 100 TRP A N 1
ATOM 797 C CA . TRP A 1 100 ? 5.254 9.031 3.793 1 88.44 100 TRP A CA 1
ATOM 798 C C . TRP A 1 100 ? 3.766 8.836 4.059 1 88.44 100 TRP A C 1
ATOM 800 O O . TRP A 1 100 ? 3.369 7.871 4.719 1 88.44 100 TRP A O 1
ATOM 810 N N . THR A 1 101 ? 3.008 9.727 3.496 1 91.62 101 THR A N 1
ATOM 811 C CA . THR A 1 101 ? 1.567 9.672 3.717 1 91.62 101 THR A CA 1
ATOM 812 C C . THR A 1 101 ? 0.981 8.375 3.162 1 91.62 101 THR A C 1
ATOM 814 O O . THR A 1 101 ? 0.181 7.719 3.83 1 91.62 101 THR A O 1
ATOM 817 N N . HIS A 1 102 ? 1.383 8.062 1.976 1 87.31 102 HIS A N 1
ATOM 818 C CA . HIS A 1 102 ? 0.879 6.848 1.343 1 87.31 102 HIS A CA 1
ATOM 819 C C . HIS A 1 102 ? 1.138 5.625 2.215 1 87.31 102 HIS A C 1
ATOM 821 O O . HIS A 1 102 ? 0.241 4.805 2.42 1 87.31 102 HIS A O 1
ATOM 827 N N . SER A 1 103 ? 2.334 5.523 2.721 1 82.31 103 SER A N 1
ATOM 828 C CA . SER A 1 103 ? 2.727 4.387 3.547 1 82.31 103 SER A CA 1
ATOM 829 C C . SER A 1 103 ? 1.914 4.332 4.836 1 82.31 103 SER A C 1
ATOM 831 O O . SER A 1 103 ? 1.48 3.258 5.258 1 82.31 103 SER A O 1
ATOM 833 N N . VAL A 1 104 ? 1.701 5.43 5.43 1 85.88 104 VAL A N 1
ATOM 834 C CA . VAL A 1 104 ? 1.009 5.492 6.711 1 85.88 104 VAL A CA 1
ATOM 835 C C . VAL A 1 104 ? -0.48 5.219 6.512 1 85.88 104 VAL A C 1
ATOM 837 O O . VAL A 1 104 ? -1.115 4.566 7.34 1 85.88 104 VAL A O 1
ATOM 840 N N . VAL A 1 105 ? -0.974 5.719 5.406 1 87.88 105 VAL A N 1
ATOM 841 C CA . VAL A 1 105 ? -2.389 5.508 5.117 1 87.88 105 VAL A CA 1
ATOM 842 C C . VAL A 1 105 ? -2.664 4.016 4.945 1 87.88 105 VAL A C 1
ATOM 844 O O . VAL A 1 105 ? -3.717 3.52 5.355 1 87.88 105 VAL A O 1
ATOM 847 N N . ASP A 1 106 ? -1.794 3.33 4.355 1 78.19 106 ASP A N 1
ATOM 848 C CA . ASP A 1 106 ? -1.956 1.893 4.156 1 78.19 106 ASP A CA 1
ATOM 849 C C . ASP A 1 106 ? -2.076 1.162 5.492 1 78.19 106 ASP A C 1
ATOM 851 O O . ASP A 1 106 ? -2.832 0.196 5.613 1 78.19 106 ASP A O 1
ATOM 855 N N . LYS A 1 107 ? -1.365 1.649 6.367 1 76.38 107 LYS A N 1
ATOM 856 C CA . LYS A 1 107 ? -1.451 1.085 7.711 1 76.38 107 LYS A CA 1
ATOM 857 C C . LYS A 1 107 ? -2.736 1.521 8.406 1 76.38 107 LYS A C 1
ATOM 859 O O . LYS A 1 107 ? -3.346 0.739 9.141 1 76.38 107 LYS A O 1
ATOM 864 N N . ALA A 1 108 ? -3.059 2.766 8.219 1 78.94 108 ALA A N 1
ATOM 865 C CA . ALA A 1 108 ? -4.254 3.311 8.859 1 78.94 108 ALA A CA 1
ATOM 866 C C . ALA A 1 108 ? -5.504 2.551 8.414 1 78.94 108 ALA A C 1
ATOM 868 O O . ALA A 1 108 ? -6.398 2.293 9.219 1 78.94 108 ALA A O 1
ATOM 869 N N . LYS A 1 109 ? -5.547 2.217 7.184 1 76.44 109 LYS A N 1
ATOM 870 C CA . LYS A 1 109 ? -6.672 1.46 6.645 1 76.44 109 LYS A CA 1
ATOM 871 C C . LYS A 1 109 ? -6.883 0.16 7.414 1 76.44 109 LYS A C 1
ATOM 873 O O . LYS A 1 109 ? -8.016 -0.268 7.625 1 76.44 109 LYS A O 1
ATOM 878 N N . LEU A 1 110 ? -5.848 -0.382 7.824 1 67.69 110 LEU A N 1
ATOM 879 C CA . LEU A 1 110 ? -5.879 -1.672 8.508 1 67.69 110 LEU A CA 1
ATOM 880 C C . LEU A 1 110 ? -6.281 -1.506 9.969 1 67.69 110 LEU A C 1
ATOM 882 O O . LEU A 1 110 ? -7.008 -2.338 10.516 1 67.69 110 LEU A O 1
ATOM 886 N N . GLU A 1 111 ? -5.848 -0.477 10.477 1 69.88 111 GLU A N 1
ATOM 887 C CA . GLU A 1 111 ? -6.047 -0.289 11.914 1 69.88 111 GLU A CA 1
ATOM 888 C C . GLU A 1 111 ? -7.391 0.379 12.203 1 69.88 111 GLU A C 1
ATOM 890 O O . GLU A 1 111 ? -8.008 0.125 13.234 1 69.88 111 GLU A O 1
ATOM 895 N N . TRP A 1 112 ? -7.738 1.262 11.273 1 66.5 112 TRP A N 1
ATOM 896 C CA . TRP A 1 112 ? -8.945 2.039 11.539 1 66.5 112 TRP A CA 1
ATOM 897 C C . TRP A 1 112 ? -10.156 1.416 10.852 1 66.5 112 TRP A C 1
ATOM 899 O O . TRP A 1 112 ? -10.664 1.954 9.867 1 66.5 112 TRP A O 1
ATOM 909 N N . GLU A 1 113 ? -10.414 0.152 11.109 1 58.62 113 GLU A N 1
ATOM 910 C CA . GLU A 1 113 ? -11.523 -0.59 10.516 1 58.62 113 GLU A CA 1
ATOM 911 C C . GLU A 1 113 ? -12.875 -0.036 10.977 1 58.62 113 GLU A C 1
ATOM 913 O O . GLU A 1 113 ? -13.883 -0.196 10.297 1 58.62 113 GLU A O 1
ATOM 918 N N . ASN A 1 114 ? -12.797 0.601 12.094 1 60.97 114 ASN A N 1
ATOM 919 C CA . ASN A 1 114 ? -14.062 1.098 12.625 1 60.97 114 ASN A CA 1
ATOM 920 C C . ASN A 1 114 ? -14.156 2.617 12.516 1 60.97 114 ASN A C 1
ATOM 922 O O . ASN A 1 114 ? -14.5 3.291 13.492 1 60.97 114 ASN A O 1
ATOM 926 N N . LEU A 1 115 ? -13.672 3.059 11.352 1 66.56 115 LEU A N 1
ATOM 927 C CA . LEU A 1 115 ? -13.773 4.496 11.125 1 66.56 115 LEU A CA 1
ATOM 928 C C . LEU A 1 115 ? -15.227 4.922 10.969 1 66.56 115 LEU A C 1
ATOM 930 O O . LEU A 1 115 ? -16.031 4.207 10.352 1 66.56 115 LEU A O 1
ATOM 934 N N . ASN A 1 116 ? -15.656 5.961 11.758 1 69.44 116 ASN A N 1
ATOM 935 C CA . ASN A 1 116 ? -16.953 6.582 11.531 1 69.44 116 ASN A CA 1
ATOM 936 C C . ASN A 1 116 ? -17 7.312 10.188 1 69.44 116 ASN A C 1
ATOM 938 O O . ASN A 1 116 ? -16.703 8.5 10.117 1 69.44 116 ASN A O 1
ATOM 942 N N . LEU A 1 117 ? -17.391 6.629 9.234 1 74.5 117 LEU A N 1
ATOM 943 C CA . LEU A 1 117 ? -17.344 7.109 7.855 1 74.5 117 LEU A CA 1
ATOM 944 C C . LEU A 1 117 ? -18.188 8.375 7.695 1 74.5 117 LEU A C 1
ATOM 946 O O . LEU A 1 117 ? -17.797 9.281 6.949 1 74.5 117 LEU A O 1
ATOM 950 N N . ASP A 1 118 ? -19.266 8.445 8.406 1 74.56 118 ASP A N 1
ATOM 951 C CA . ASP A 1 118 ? -20.141 9.609 8.289 1 74.56 118 ASP A CA 1
ATOM 952 C C . ASP A 1 118 ? -19.438 10.867 8.82 1 74.56 118 ASP A C 1
ATOM 954 O O . ASP A 1 118 ? -19.516 11.93 8.203 1 74.56 118 ASP A O 1
ATOM 958 N N . THR A 1 119 ? -18.859 10.719 9.898 1 76.31 119 THR A N 1
ATOM 959 C CA . THR A 1 119 ? -18.141 11.844 10.492 1 76.31 119 THR A CA 1
ATOM 960 C C . THR A 1 119 ? -17 12.289 9.586 1 76.31 119 THR A C 1
ATOM 962 O O . THR A 1 119 ? -16.781 13.484 9.391 1 76.31 119 THR A O 1
ATOM 965 N N . ILE A 1 120 ? -16.406 11.328 9.047 1 79.12 120 ILE A N 1
ATOM 966 C CA . ILE A 1 120 ? -15.227 11.617 8.227 1 79.12 120 ILE A CA 1
ATOM 967 C C . ILE A 1 120 ? -15.656 12.273 6.918 1 79.12 120 ILE A C 1
ATOM 969 O O . ILE A 1 120 ? -15.016 13.227 6.461 1 79.12 120 ILE A O 1
ATOM 973 N N . LYS A 1 121 ? -16.703 11.812 6.387 1 76.69 121 LYS A N 1
ATOM 974 C CA . LYS A 1 121 ? -17.234 12.375 5.148 1 76.69 121 LYS A CA 1
ATOM 975 C C . LYS A 1 121 ? -17.609 13.844 5.332 1 76.69 121 LYS A C 1
ATOM 977 O O . LYS A 1 121 ? -17.516 14.641 4.395 1 76.69 121 LYS A O 1
ATOM 982 N N . GLY A 1 122 ? -17.984 14.156 6.48 1 80.69 122 GLY A N 1
ATOM 983 C CA . GLY A 1 122 ? -18.438 15.508 6.75 1 80.69 122 GLY A CA 1
ATOM 984 C C . GLY A 1 122 ? -17.344 16.422 7.254 1 80.69 122 GLY A C 1
ATOM 985 O O . GLY A 1 122 ? -17.609 17.562 7.668 1 80.69 122 GLY A O 1
ATOM 986 N N . THR A 1 123 ? -16.266 15.938 7.207 1 89.38 123 THR A N 1
ATOM 987 C CA . THR A 1 123 ? -15.172 16.734 7.758 1 89.38 123 THR A CA 1
ATOM 988 C C . THR A 1 123 ? -14.922 17.969 6.914 1 89.38 123 THR A C 1
ATOM 990 O O . THR A 1 123 ? -14.828 17.891 5.688 1 89.38 123 THR A O 1
ATOM 993 N N . LEU A 1 124 ? -14.867 19.078 7.586 1 93.5 124 LEU A N 1
ATOM 994 C CA . LEU A 1 124 ? -14.586 20.359 6.922 1 93.5 124 LEU A CA 1
ATOM 995 C C . LEU A 1 124 ? -13.172 20.828 7.23 1 93.5 124 LEU A C 1
ATOM 997 O O . LEU A 1 124 ? -12.641 20.547 8.305 1 93.5 124 LEU A O 1
ATOM 1001 N N . TYR A 1 125 ? -12.625 21.391 6.277 1 96.44 125 TYR A N 1
ATOM 1002 C CA . TYR A 1 125 ? -11.344 22.078 6.391 1 96.44 125 TYR A CA 1
ATOM 1003 C C . TYR A 1 125 ? -11.531 23.578 6.449 1 96.44 125 TYR A C 1
ATOM 1005 O O . TYR A 1 125 ? -12.398 24.141 5.766 1 96.44 125 TYR A O 1
ATOM 1013 N N . HIS A 1 126 ? -10.711 24.266 7.27 1 96.62 126 HIS A N 1
ATOM 1014 C CA . HIS A 1 126 ? -10.898 25.703 7.422 1 96.62 126 HIS A CA 1
ATOM 1015 C C . HIS A 1 126 ? -9.617 26.453 7.102 1 96.62 126 HIS A C 1
ATOM 1017 O O . HIS A 1 126 ? -8.516 26 7.414 1 96.62 126 HIS A O 1
ATOM 1023 N N . SER A 1 127 ? -9.859 27.609 6.508 1 96.75 127 SER A N 1
ATOM 1024 C CA . SER A 1 127 ? -8.734 28.516 6.309 1 96.75 127 SER A CA 1
ATOM 1025 C C . SER A 1 127 ? -7.945 28.703 7.602 1 96.75 127 SER A C 1
ATOM 1027 O O . SER A 1 127 ? -8.531 28.812 8.68 1 96.75 127 SER A O 1
ATOM 1029 N N . GLY A 1 128 ? -6.629 28.75 7.484 1 93.69 128 GLY A N 1
ATOM 1030 C CA . GLY A 1 128 ? -5.766 28.875 8.648 1 93.69 128 GLY A CA 1
ATOM 1031 C C . GLY A 1 128 ? -5.211 27.547 9.117 1 93.69 128 GLY A C 1
ATOM 1032 O O . GLY A 1 128 ? -4.18 27.5 9.797 1 93.69 128 GLY A O 1
ATOM 1033 N N . GLU A 1 129 ? -5.906 26.469 8.836 1 95.56 129 GLU A N 1
ATOM 1034 C CA . GLU A 1 129 ? -5.43 25.125 9.18 1 95.56 129 GLU A CA 1
ATOM 1035 C C . GLU A 1 129 ? -4.367 24.656 8.195 1 95.56 129 GLU A C 1
ATOM 1037 O O . GLU A 1 129 ? -4.125 25.297 7.172 1 95.56 129 GLU A O 1
ATOM 1042 N N . LEU A 1 130 ? -3.668 23.578 8.602 1 95.31 130 LEU A N 1
ATOM 1043 C CA . LEU A 1 130 ? -2.723 22.922 7.707 1 95.31 130 LEU A CA 1
ATOM 1044 C C . LEU A 1 130 ? -3.367 21.703 7.031 1 95.31 130 LEU A C 1
ATOM 1046 O O . LEU A 1 130 ? -4.301 21.109 7.574 1 95.31 130 LEU A O 1
ATOM 1050 N N . THR A 1 131 ? -2.898 21.406 5.855 1 95.62 131 THR A N 1
ATOM 1051 C CA . THR A 1 131 ? -3.266 20.156 5.188 1 95.62 131 THR A CA 1
ATOM 1052 C C . THR A 1 131 ? -2.084 19.594 4.402 1 95.62 131 THR A C 1
ATOM 1054 O O . THR A 1 131 ? -1.193 20.344 3.992 1 95.62 131 THR A O 1
ATOM 1057 N N . GLY A 1 132 ? -2.07 18.281 4.332 1 94.19 132 GLY A N 1
ATOM 1058 C CA . GLY A 1 132 ? -1.137 17.656 3.406 1 94.19 132 GLY A CA 1
ATOM 1059 C C . GLY A 1 132 ? -1.548 17.812 1.953 1 94.19 132 GLY A C 1
ATOM 1060 O O . GLY A 1 132 ? -2.525 18.484 1.646 1 94.19 132 GLY A O 1
ATOM 1061 N N . PRO A 1 133 ? -0.769 17.156 1.086 1 93.75 133 PRO A N 1
ATOM 1062 C CA . PRO A 1 133 ? -1.064 17.219 -0.346 1 93.75 133 PRO A CA 1
ATOM 1063 C C . PRO A 1 133 ? -2.477 16.75 -0.682 1 93.75 133 PRO A C 1
ATOM 1065 O O . PRO A 1 133 ? -3.016 15.875 -0 1 93.75 133 PRO A O 1
ATOM 1068 N N . GLY A 1 134 ? -3.016 17.297 -1.789 1 93.69 134 GLY A N 1
ATOM 1069 C CA . GLY A 1 134 ? -4.359 16.953 -2.229 1 93.69 134 GLY A CA 1
ATOM 1070 C C . GLY A 1 134 ? -5.145 18.156 -2.73 1 93.69 134 GLY A C 1
ATOM 1071 O O . GLY A 1 134 ? -4.586 19.234 -2.914 1 93.69 134 GLY A O 1
ATOM 1072 N N . THR A 1 135 ? -6.391 17.875 -2.957 1 95.06 135 THR A N 1
ATOM 1073 C CA . THR A 1 135 ? -7.25 18.922 -3.508 1 95.06 135 THR A CA 1
ATOM 1074 C C . THR A 1 135 ? -8.406 19.234 -2.561 1 95.06 135 THR A C 1
ATOM 1076 O O . THR A 1 135 ? -9.102 18.312 -2.107 1 95.06 135 THR A O 1
ATOM 1079 N N . LEU A 1 136 ? -8.531 20.5 -2.232 1 96.5 136 LEU A N 1
ATOM 1080 C CA . LEU A 1 136 ? -9.672 20.969 -1.465 1 96.5 136 LEU A CA 1
ATOM 1081 C C . LEU A 1 136 ? -10.633 21.766 -2.352 1 96.5 136 LEU A C 1
ATOM 1083 O O . LEU A 1 136 ? -10.203 22.406 -3.311 1 96.5 136 LEU A O 1
ATOM 1087 N N . GLU A 1 137 ? -11.906 21.609 -2.035 1 96.62 137 GLU A N 1
ATOM 1088 C CA . GLU A 1 137 ? -12.945 22.344 -2.754 1 96.62 137 GLU A CA 1
ATOM 1089 C C . GLU A 1 137 ? -13.727 23.266 -1.817 1 96.62 137 GLU A C 1
ATOM 1091 O O . GLU A 1 137 ? -14.195 22.828 -0.762 1 96.62 137 GLU A O 1
ATOM 1096 N N . CYS A 1 138 ? -13.812 24.469 -2.264 1 97.81 138 CYS A N 1
ATOM 1097 C CA . CYS A 1 138 ? -14.594 25.438 -1.495 1 97.81 138 CYS A CA 1
ATOM 1098 C C . CYS A 1 138 ? -16.047 25 -1.39 1 97.81 138 CYS A C 1
ATOM 1100 O O . CYS A 1 138 ? -16.672 24.641 -2.393 1 97.81 138 CYS A O 1
ATOM 1102 N N . THR A 1 139 ? -16.625 25.047 -0.225 1 96.25 139 THR A N 1
ATOM 1103 C CA . THR A 1 139 ? -17.984 24.547 -0.023 1 96.25 139 THR A CA 1
ATOM 1104 C C . THR A 1 139 ? -19.016 25.547 -0.561 1 96.25 139 THR A C 1
ATOM 1106 O O . THR A 1 139 ? -20.172 25.188 -0.761 1 96.25 139 THR A O 1
ATOM 1109 N N . GLN A 1 140 ? -18.562 26.781 -0.803 1 95.94 140 GLN A N 1
ATOM 1110 C CA . GLN A 1 140 ? -19.484 27.828 -1.226 1 95.94 140 GLN A CA 1
ATOM 1111 C C . GLN A 1 140 ? -19.5 27.953 -2.746 1 95.94 140 GLN A C 1
ATOM 1113 O O . GLN A 1 140 ? -20.578 28.047 -3.348 1 95.94 140 GLN A O 1
ATOM 1118 N N . CYS A 1 141 ? -18.438 28.062 -3.418 1 97.5 141 CYS A N 1
ATOM 1119 C CA . CYS A 1 141 ? -18.422 28.391 -4.836 1 97.5 141 CYS A CA 1
ATOM 1120 C C . CYS A 1 141 ? -17.797 27.281 -5.656 1 97.5 141 CYS A C 1
ATOM 1122 O O . CYS A 1 141 ? -17.641 27.406 -6.875 1 97.5 141 CYS A O 1
ATOM 1124 N N . LYS A 1 142 ? -17.203 26.266 -5.074 1 96 142 LYS A N 1
ATOM 1125 C CA . LYS A 1 142 ? -16.703 25.047 -5.688 1 96 142 LYS A CA 1
ATOM 1126 C C . LYS A 1 142 ? -15.32 25.25 -6.289 1 96 142 LYS A C 1
ATOM 1128 O O . LYS A 1 142 ? -14.805 24.375 -6.984 1 96 142 LYS A O 1
ATOM 1133 N N . GLN A 1 143 ? -14.719 26.469 -5.965 1 96.19 143 GLN A N 1
ATOM 1134 C CA . GLN A 1 143 ? -13.328 26.656 -6.344 1 96.19 143 GLN A CA 1
ATOM 1135 C C . GLN A 1 143 ? -12.43 25.594 -5.703 1 96.19 143 GLN A C 1
ATOM 1137 O O . GLN A 1 143 ? -12.586 25.281 -4.523 1 96.19 143 GLN A O 1
ATOM 1142 N N . THR A 1 144 ? -11.477 25.062 -6.465 1 96.25 144 THR A N 1
ATOM 1143 C CA . THR A 1 144 ? -10.586 24.031 -5.949 1 96.25 144 THR A CA 1
ATOM 1144 C C . THR A 1 144 ? -9.211 24.609 -5.637 1 96.25 144 THR A C 1
ATOM 1146 O O . THR A 1 144 ? -8.75 25.531 -6.312 1 96.25 144 THR A O 1
ATOM 1149 N N . LEU A 1 145 ? -8.602 24.156 -4.586 1 95.62 145 LEU A N 1
ATOM 1150 C CA . LEU A 1 145 ? -7.211 24.438 -4.223 1 95.62 145 LEU A CA 1
ATOM 1151 C C . LEU A 1 145 ? -6.371 23.156 -4.312 1 95.62 145 LEU A C 1
ATOM 1153 O O . LEU A 1 145 ? -6.688 22.156 -3.676 1 95.62 145 LEU A O 1
ATOM 1157 N N . ASN A 1 146 ? -5.328 23.188 -5.059 1 94.5 146 ASN A N 1
ATOM 1158 C CA . ASN A 1 146 ? -4.445 22.047 -5.234 1 94.5 146 ASN A CA 1
ATOM 1159 C C . ASN A 1 146 ? -3.156 22.203 -4.434 1 94.5 146 ASN A C 1
ATOM 1161 O O . ASN A 1 146 ? -2.361 23.094 -4.699 1 94.5 146 ASN A O 1
ATOM 1165 N N . PHE A 1 147 ? -2.965 21.344 -3.518 1 95 147 PHE A N 1
ATOM 1166 C CA . PHE A 1 147 ? -1.748 21.344 -2.713 1 95 147 PHE A CA 1
ATOM 1167 C C . PHE A 1 147 ? -0.801 20.234 -3.168 1 95 147 PHE A C 1
ATOM 1169 O O . PHE A 1 147 ? -1.105 19.047 -3.021 1 95 147 PHE A O 1
ATOM 1176 N N . LYS A 1 148 ? 0.328 20.625 -3.633 1 93.75 148 LYS A N 1
ATOM 1177 C CA . LYS A 1 148 ? 1.327 19.641 -4.055 1 93.75 148 LYS A CA 1
ATOM 1178 C C . LYS A 1 148 ? 2.293 19.328 -2.916 1 93.75 148 LYS A C 1
ATOM 1180 O O . LYS A 1 148 ? 3.178 18.469 -3.066 1 93.75 148 LYS A O 1
ATOM 1185 N N . LYS A 1 149 ? 2.211 20 -1.918 1 93.62 149 LYS A N 1
ATOM 1186 C CA . LYS A 1 149 ? 2.924 19.797 -0.659 1 93.62 149 LYS A CA 1
ATOM 1187 C C . LYS A 1 149 ? 2.094 20.281 0.526 1 93.62 149 LYS A C 1
ATOM 1189 O O . LYS A 1 149 ? 1.008 20.828 0.345 1 93.62 149 LYS A O 1
ATOM 1194 N N . THR A 1 150 ? 2.58 19.938 1.742 1 95.12 150 THR A N 1
ATOM 1195 C CA . THR A 1 150 ? 1.904 20.453 2.932 1 95.12 150 THR A CA 1
ATOM 1196 C C . THR A 1 150 ? 1.763 21.969 2.865 1 95.12 150 THR A C 1
ATOM 1198 O O . THR A 1 150 ? 2.693 22.672 2.455 1 95.12 150 THR A O 1
ATOM 1201 N N . GLY A 1 151 ? 0.591 22.5 3.246 1 94.44 151 GLY A N 1
ATOM 1202 C CA . GLY A 1 151 ? 0.382 23.938 3.158 1 94.44 151 GLY A CA 1
ATOM 1203 C C . GLY A 1 151 ? -0.679 24.438 4.117 1 94.44 151 GLY A C 1
ATOM 1204 O O . GLY A 1 151 ? -1.45 23.656 4.672 1 94.44 151 GLY A O 1
ATOM 1205 N N . HIS A 1 152 ? -0.63 25.812 4.262 1 95.06 152 HIS A N 1
ATOM 1206 C CA . HIS A 1 152 ? -1.718 26.516 4.945 1 95.06 152 HIS A CA 1
ATOM 1207 C C . HIS A 1 152 ? -2.91 26.719 4.016 1 95.06 152 HIS A C 1
ATOM 1209 O O . HIS A 1 152 ? -2.74 27.109 2.859 1 95.06 152 HIS A O 1
ATOM 1215 N N . ILE A 1 153 ? -4.062 26.453 4.594 1 96.25 153 ILE A N 1
ATOM 1216 C CA . ILE A 1 153 ? -5.262 26.641 3.785 1 96.25 153 ILE A CA 1
ATOM 1217 C C . ILE A 1 153 ? -5.645 28.125 3.771 1 96.25 153 ILE A C 1
ATOM 1219 O O . ILE A 1 153 ? -6.047 28.672 4.797 1 96.25 153 ILE A O 1
ATOM 1223 N N . PRO A 1 154 ? -5.504 28.766 2.611 1 96 154 PRO A N 1
ATOM 1224 C CA . PRO A 1 154 ? -5.93 30.156 2.518 1 96 154 PRO A CA 1
ATOM 1225 C C . PRO A 1 154 ? -7.441 30.312 2.34 1 96 154 PRO A C 1
ATOM 1227 O O . PRO A 1 154 ? -8.133 29.312 2.086 1 96 154 PRO A O 1
ATOM 1230 N N . PRO A 1 155 ? -7.914 31.562 2.572 1 97.06 155 PRO A N 1
ATOM 1231 C CA . PRO A 1 155 ? -9.297 31.766 2.148 1 97.06 155 PRO A CA 1
ATOM 1232 C C . PRO A 1 155 ? -9.5 31.547 0.65 1 97.06 155 PRO A C 1
ATOM 1234 O O . PRO A 1 155 ? -8.539 31.625 -0.121 1 97.06 155 PRO A O 1
ATOM 1237 N N . CYS A 1 156 ? -10.758 31.234 0.279 1 97.88 156 CYS A N 1
ATOM 1238 C CA . CYS A 1 156 ? -11.07 31.016 -1.13 1 97.88 156 CYS A CA 1
ATOM 1239 C C . CYS A 1 156 ? -10.695 32.219 -1.967 1 97.88 156 CYS A C 1
ATOM 1241 O O . CYS A 1 156 ? -11.094 33.344 -1.652 1 97.88 156 CYS A O 1
ATOM 1243 N N . PRO A 1 157 ? -9.969 32 -2.986 1 96.69 157 PRO A N 1
ATOM 1244 C CA . PRO A 1 157 ? -9.531 33.125 -3.803 1 96.69 157 PRO A CA 1
ATOM 1245 C C . PRO A 1 157 ? -10.664 33.75 -4.617 1 96.69 157 PRO A C 1
ATOM 1247 O O . PRO A 1 157 ? -10.555 34.875 -5.086 1 96.69 157 PRO A O 1
ATOM 1250 N N . THR A 1 158 ? -11.664 33 -4.781 1 95.62 158 THR A N 1
ATOM 1251 C CA . THR A 1 158 ? -12.781 33.469 -5.602 1 95.62 158 THR A CA 1
ATOM 1252 C C . THR A 1 158 ? -13.836 34.156 -4.738 1 95.62 158 THR A C 1
ATOM 1254 O O . THR A 1 158 ? -14.242 35.281 -5.023 1 95.62 158 THR A O 1
ATOM 1257 N N . CYS A 1 159 ? -14.281 33.562 -3.66 1 97.69 159 CYS A N 1
ATOM 1258 C CA . CYS A 1 159 ? -15.398 34.094 -2.9 1 97.69 159 CYS A CA 1
ATOM 1259 C C . CYS A 1 159 ? -14.969 34.5 -1.493 1 97.69 159 CYS A C 1
ATOM 1261 O O . CYS A 1 159 ? -15.766 35 -0.715 1 97.69 159 CYS A O 1
ATOM 1263 N N . HIS A 1 160 ? -13.781 34.125 -1.09 1 96.69 160 HIS A N 1
ATOM 1264 C CA . HIS A 1 160 ? -13.102 34.531 0.135 1 96.69 160 HIS A CA 1
ATOM 1265 C C . HIS A 1 160 ? -13.688 33.812 1.351 1 96.69 160 HIS A C 1
ATOM 1267 O O . HIS A 1 160 ? -13.359 34.156 2.49 1 96.69 160 HIS A O 1
ATOM 1273 N N . LYS A 1 161 ? -14.578 32.844 1.125 1 96.88 161 LYS A N 1
ATOM 1274 C CA . LYS A 1 161 ? -15.055 32.031 2.232 1 96.88 161 LYS A CA 1
ATOM 1275 C C . LYS A 1 161 ? -13.961 31.094 2.738 1 96.88 161 LYS A C 1
ATOM 1277 O O . LYS A 1 161 ? -12.883 31.016 2.139 1 96.88 161 LYS A O 1
ATOM 1282 N N . THR A 1 162 ? -14.234 30.453 3.916 1 97.5 162 THR A N 1
ATOM 1283 C CA . THR A 1 162 ? -13.109 29.828 4.617 1 97.5 162 THR A CA 1
ATOM 1284 C C . THR A 1 162 ? -13.359 28.344 4.84 1 97.5 162 THR A C 1
ATOM 1286 O O . THR A 1 162 ? -12.648 27.703 5.609 1 97.5 162 THR A O 1
ATOM 1289 N N . GLU A 1 163 ? -14.359 27.797 4.277 1 97.38 163 GLU A N 1
ATOM 1290 C CA . GLU A 1 163 ? -14.703 26.406 4.48 1 97.38 163 GLU A CA 1
ATOM 1291 C C . GLU A 1 163 ? -14.469 25.578 3.211 1 97.38 163 GLU A C 1
ATOM 1293 O O . GLU A 1 163 ? -14.898 25.984 2.125 1 97.38 163 GLU A O 1
ATOM 1298 N N . PHE A 1 164 ? -13.789 24.422 3.467 1 97.38 164 PHE A N 1
ATOM 1299 C CA . PHE A 1 164 ? -13.445 23.562 2.348 1 97.38 164 PHE A CA 1
ATOM 1300 C C . PHE A 1 164 ? -13.766 22.109 2.678 1 97.38 164 PHE A C 1
ATOM 1302 O O . PHE A 1 164 ? -13.961 21.75 3.844 1 97.38 164 PHE A O 1
ATOM 1309 N N . LYS A 1 165 ? -13.875 21.312 1.63 1 94.62 165 LYS A N 1
ATOM 1310 C CA . LYS A 1 165 ? -13.938 19.844 1.73 1 94.62 165 LYS A CA 1
ATOM 1311 C C . LYS A 1 165 ? -12.953 19.188 0.769 1 94.62 165 LYS A C 1
ATOM 1313 O O . LYS A 1 165 ? -12.57 19.781 -0.242 1 94.62 165 LYS A O 1
ATOM 1318 N N . ARG A 1 166 ? -12.461 18.031 1.181 1 91.56 166 ARG A N 1
ATOM 1319 C CA . ARG A 1 166 ? -11.555 17.328 0.273 1 91.56 166 ARG A CA 1
ATOM 1320 C C . ARG A 1 166 ? -12.297 16.859 -0.978 1 91.56 166 ARG A C 1
ATOM 1322 O O . ARG A 1 166 ? -13.391 16.297 -0.887 1 91.56 166 ARG A O 1
ATOM 1329 N N . ARG A 1 167 ? -11.711 17.25 -2.143 1 86.25 167 ARG A N 1
ATOM 1330 C CA . ARG A 1 167 ? -12.234 16.75 -3.41 1 86.25 167 ARG A CA 1
ATOM 1331 C C . ARG A 1 167 ? -11.609 15.398 -3.754 1 86.25 167 ARG A C 1
ATOM 1333 O O . ARG A 1 167 ? -10.391 15.25 -3.752 1 86.25 167 ARG A O 1
ATOM 1340 N N . LYS A 1 168 ? -12.445 14.445 -3.92 1 78.12 168 LYS A N 1
ATOM 1341 C CA . LYS A 1 168 ? -12 13.086 -4.238 1 78.12 168 LYS A CA 1
ATOM 1342 C C . LYS A 1 168 ? -12.609 12.602 -5.551 1 78.12 168 LYS A C 1
ATOM 1344 O O . LYS A 1 168 ? -13.688 13.055 -5.945 1 78.12 168 LYS A O 1
ATOM 1349 N N . LYS A 1 169 ? -11.695 11.906 -6.305 1 73.88 169 LYS A N 1
ATOM 1350 C CA . LYS A 1 169 ? -12.242 11.383 -7.555 1 73.88 169 LYS A CA 1
ATOM 1351 C C . LYS A 1 169 ? -13.461 10.5 -7.301 1 73.88 169 LYS A C 1
ATOM 1353 O O . LYS A 1 169 ? -13.461 9.695 -6.363 1 73.88 169 LYS A O 1
ATOM 1358 N N . LYS A 1 170 ? -14.641 10.852 -8.023 1 60.53 170 LYS A N 1
ATOM 1359 C CA . LYS A 1 170 ? -15.906 10.141 -7.848 1 60.53 170 LYS A CA 1
ATOM 1360 C C . LYS A 1 170 ? -15.836 8.734 -8.438 1 60.53 170 LYS A C 1
ATOM 1362 O O . LYS A 1 170 ? -15.102 8.5 -9.406 1 60.53 170 LYS A O 1
ATOM 1367 N N . VAL A 1 171 ? -16.375 7.781 -7.645 1 50.75 171 VAL A N 1
ATOM 1368 C CA . VAL A 1 171 ? -16.594 6.43 -8.156 1 50.75 171 VAL A CA 1
ATOM 1369 C C . VAL A 1 171 ? -17.625 6.469 -9.289 1 50.75 171 VAL A C 1
ATOM 1371 O O . VAL A 1 171 ? -18.719 7.012 -9.125 1 50.75 171 VAL A O 1
ATOM 1374 N N . VAL A 1 172 ? -17.281 6.625 -10.516 1 35.59 172 VAL A N 1
ATOM 1375 C CA . VAL A 1 172 ? -18.297 6.477 -11.555 1 35.59 172 VAL A CA 1
ATOM 1376 C C . VAL A 1 172 ? -18.953 5.102 -11.445 1 35.59 172 VAL A C 1
ATOM 1378 O O . VAL A 1 172 ? -18.266 4.074 -11.445 1 35.59 172 VAL A O 1
ATOM 1381 N N . LYS A 1 173 ? -20.094 5.18 -10.727 1 37.91 173 LYS A N 1
ATOM 1382 C CA . LYS A 1 173 ? -20.953 4.016 -10.906 1 37.91 173 LYS A CA 1
ATOM 1383 C C . LYS A 1 173 ? -21.125 3.684 -12.383 1 37.91 173 LYS A C 1
ATOM 1385 O O . LYS A 1 173 ? -21.484 4.551 -13.188 1 37.91 173 LYS A O 1
ATOM 1390 N N . LYS A 1 174 ? -20.453 2.635 -12.875 1 27.22 174 LYS A N 1
ATOM 1391 C CA . LYS A 1 174 ? -21.109 2.15 -14.086 1 27.22 174 LYS A CA 1
ATOM 1392 C C . LYS A 1 174 ? -22.531 1.674 -13.789 1 27.22 174 LYS A C 1
ATOM 1394 O O . LYS A 1 174 ? -22.781 1.1 -12.727 1 27.22 174 LYS A O 1
ATOM 1399 N N . MET B 1 1 ? 7.102 38.031 10.984 1 43.06 1 MET B N 1
ATOM 1400 C CA . MET B 1 1 ? 6.977 37.219 12.18 1 43.06 1 MET B CA 1
ATOM 1401 C C . MET B 1 1 ? 5.984 36.094 11.961 1 43.06 1 MET B C 1
ATOM 1403 O O . MET B 1 1 ? 6.238 34.938 12.359 1 43.06 1 MET B O 1
ATOM 1407 N N . ASN B 1 2 ? 4.629 36.344 11.172 1 52.59 2 ASN B N 1
ATOM 1408 C CA . ASN B 1 2 ? 3.488 35.469 10.906 1 52.59 2 ASN B CA 1
ATOM 1409 C C . ASN B 1 2 ? 3.844 34.375 9.922 1 52.59 2 ASN B C 1
ATOM 1411 O O . ASN B 1 2 ? 3.471 33.219 10.117 1 52.59 2 ASN B O 1
ATOM 1415 N N . ASN B 1 3 ? 4.852 34.75 9.047 1 64.88 3 ASN B N 1
ATOM 1416 C CA . ASN B 1 3 ? 5.277 33.812 8 1 64.88 3 ASN B CA 1
ATOM 1417 C C . ASN B 1 3 ? 6.199 32.75 8.555 1 64.88 3 ASN B C 1
ATOM 1419 O O . ASN B 1 3 ? 6.113 31.578 8.148 1 64.88 3 ASN B O 1
ATOM 1423 N N . SER B 1 4 ? 6.918 33.188 9.664 1 71.94 4 SER B N 1
ATOM 1424 C CA . SER B 1 4 ? 7.898 32.281 10.234 1 71.94 4 SER B CA 1
ATOM 1425 C C . SER B 1 4 ? 7.219 31.156 11 1 71.94 4 SER B C 1
ATOM 1427 O O . SER B 1 4 ? 7.605 29.984 10.867 1 71.94 4 SER B O 1
ATOM 1429 N N . ILE B 1 5 ? 6.172 31.594 11.758 1 74 5 ILE B N 1
ATOM 1430 C CA . ILE B 1 5 ? 5.453 30.594 12.555 1 74 5 ILE B CA 1
ATOM 1431 C C . ILE B 1 5 ? 4.711 29.641 11.625 1 74 5 ILE B C 1
ATOM 1433 O O . ILE B 1 5 ? 4.664 28.422 11.883 1 74 5 ILE B O 1
ATOM 1437 N N . GLN B 1 6 ? 4.207 30.219 10.539 1 78.94 6 GLN B N 1
ATOM 1438 C CA . GLN B 1 6 ? 3.488 29.391 9.578 1 78.94 6 GLN B CA 1
ATOM 1439 C C . GLN B 1 6 ? 4.41 28.359 8.945 1 78.94 6 GLN B C 1
ATOM 1441 O O . GLN B 1 6 ? 4.027 27.203 8.766 1 78.94 6 GLN B O 1
ATOM 1446 N N . ASP B 1 7 ? 5.578 28.828 8.727 1 86.81 7 ASP B N 1
ATOM 1447 C CA . ASP B 1 7 ? 6.57 27.938 8.133 1 86.81 7 ASP B CA 1
ATOM 1448 C C . ASP B 1 7 ? 6.988 26.844 9.125 1 86.81 7 ASP B C 1
ATOM 1450 O O . ASP B 1 7 ? 7.227 25.703 8.742 1 86.81 7 ASP B O 1
ATOM 1454 N N . LYS B 1 8 ? 7.047 27.328 10.367 1 90.06 8 LYS B N 1
ATOM 1455 C CA . LYS B 1 8 ? 7.406 26.391 11.43 1 90.06 8 LYS B CA 1
ATOM 1456 C C . LYS B 1 8 ? 6.379 25.266 11.539 1 90.06 8 LYS B C 1
ATOM 1458 O O . LYS B 1 8 ? 6.746 24.094 11.688 1 90.06 8 LYS B O 1
ATOM 1463 N N . LEU B 1 9 ? 5.156 25.609 11.477 1 91.62 9 LEU B N 1
ATOM 1464 C CA . LEU B 1 9 ? 4.086 24.609 11.602 1 91.62 9 LEU B CA 1
ATOM 1465 C C . LEU B 1 9 ? 4.051 23.688 10.391 1 91.62 9 LEU B C 1
ATOM 1467 O O . LEU B 1 9 ? 3.756 22.5 10.516 1 91.62 9 LEU B O 1
ATOM 1471 N N . LEU B 1 10 ? 4.309 24.234 9.258 1 91.5 10 LEU B N 1
ATOM 1472 C CA . LEU B 1 10 ? 4.387 23.438 8.039 1 91.5 10 LEU B CA 1
ATOM 1473 C C . LEU B 1 10 ? 5.473 22.375 8.156 1 91.5 10 LEU B C 1
ATOM 1475 O O . LEU B 1 10 ? 5.246 21.203 7.824 1 91.5 10 LEU B O 1
ATOM 1479 N N . GLN B 1 11 ? 6.617 22.812 8.57 1 91.69 11 GLN B N 1
ATOM 1480 C CA . GLN B 1 11 ? 7.738 21.891 8.758 1 91.69 11 GLN B CA 1
ATOM 1481 C C . GLN B 1 11 ? 7.418 20.844 9.812 1 91.69 11 GLN B C 1
ATOM 1483 O O . GLN B 1 11 ? 7.82 19.688 9.68 1 91.69 11 GLN B O 1
ATOM 1488 N N . ALA B 1 12 ? 6.75 21.297 10.836 1 92.06 12 ALA B N 1
ATOM 1489 C CA . ALA B 1 12 ? 6.391 20.391 11.914 1 92.06 12 ALA B CA 1
ATOM 1490 C C . ALA B 1 12 ? 5.438 19.297 11.414 1 92.06 12 ALA B C 1
ATOM 1492 O O . ALA B 1 12 ? 5.52 18.141 11.836 1 92.06 12 ALA B O 1
ATOM 1493 N N . TYR B 1 13 ? 4.5 19.656 10.562 1 94.06 13 TYR B N 1
ATOM 1494 C CA . TYR B 1 13 ? 3.605 18.688 9.953 1 94.06 13 TYR B CA 1
ATOM 1495 C C . TYR B 1 13 ? 4.395 17.609 9.211 1 94.06 13 TYR B C 1
ATOM 1497 O O . TYR B 1 13 ? 4.176 16.422 9.414 1 94.06 13 TYR B O 1
ATOM 1505 N N . ASP B 1 14 ? 5.285 18 8.367 1 93.12 14 ASP B N 1
ATOM 1506 C CA . ASP B 1 14 ? 6.09 17.078 7.574 1 93.12 14 ASP B CA 1
ATOM 1507 C C . ASP B 1 14 ? 6.938 16.188 8.469 1 93.12 14 ASP B C 1
ATOM 1509 O O . ASP B 1 14 ? 7.039 14.977 8.234 1 93.12 14 ASP B O 1
ATOM 1513 N N . LYS B 1 15 ? 7.543 16.812 9.469 1 92.88 15 LYS B N 1
ATOM 1514 C CA . LYS B 1 15 ? 8.398 16.062 10.383 1 92.88 15 LYS B CA 1
ATOM 1515 C C . LYS B 1 15 ? 7.594 15.023 11.164 1 92.88 15 LYS B C 1
ATOM 1517 O O . LYS B 1 15 ? 8.055 13.906 11.383 1 92.88 15 LYS B O 1
ATOM 1522 N N . MET B 1 16 ? 6.457 15.438 11.633 1 93.88 16 MET B N 1
ATOM 1523 C CA . MET B 1 16 ? 5.602 14.516 12.367 1 93.88 16 MET B CA 1
ATOM 1524 C C . MET B 1 16 ? 5.16 13.359 11.477 1 93.88 16 MET B C 1
ATOM 1526 O O . MET B 1 16 ? 5.145 12.203 11.906 1 93.88 16 MET B O 1
ATOM 1530 N N . MET B 1 17 ? 4.797 13.625 10.227 1 93 17 MET B N 1
ATOM 1531 C CA . MET B 1 17 ? 4.453 12.578 9.273 1 93 17 MET B CA 1
ATOM 1532 C C . MET B 1 17 ? 5.637 11.641 9.039 1 93 17 MET B C 1
ATOM 1534 O O . MET B 1 17 ? 5.465 10.422 8.969 1 93 17 MET B O 1
ATOM 1538 N N . GLN B 1 18 ? 6.77 12.211 8.898 1 91.88 18 GLN B N 1
ATOM 1539 C CA . GLN B 1 18 ? 7.98 11.414 8.719 1 91.88 18 GLN B CA 1
ATOM 1540 C C . GLN B 1 18 ? 8.195 10.477 9.898 1 91.88 18 GLN B C 1
ATOM 1542 O O . GLN B 1 18 ? 8.531 9.305 9.719 1 91.88 18 GLN B O 1
ATOM 1547 N N . ARG B 1 19 ? 8.078 10.984 11.109 1 89.88 19 ARG B N 1
ATOM 1548 C CA . ARG B 1 19 ? 8.258 10.172 12.305 1 89.88 19 ARG B CA 1
ATOM 1549 C C . ARG B 1 19 ? 7.258 9.016 12.336 1 89.88 19 ARG B C 1
ATOM 1551 O O . ARG B 1 19 ? 7.613 7.891 12.68 1 89.88 19 ARG B O 1
ATOM 1558 N N . LEU B 1 20 ? 5.992 9.352 12.008 1 87.75 20 LEU B N 1
ATOM 1559 C CA . LEU B 1 20 ? 4.973 8.312 11.922 1 87.75 20 LEU B CA 1
ATOM 1560 C C . LEU B 1 20 ? 5.359 7.246 10.906 1 87.75 20 LEU B C 1
ATOM 1562 O O . LEU B 1 20 ? 5.254 6.047 11.18 1 87.75 20 LEU B O 1
ATOM 1566 N N . HIS B 1 21 ? 5.77 7.68 9.727 1 87.12 21 HIS B N 1
ATOM 1567 C CA . HIS B 1 21 ? 6.211 6.789 8.656 1 87.12 21 HIS B CA 1
ATOM 1568 C C . HIS B 1 21 ? 7.348 5.887 9.125 1 87.12 21 HIS B C 1
ATOM 1570 O O . HIS B 1 21 ? 7.309 4.672 8.922 1 87.12 21 HIS B O 1
ATOM 1576 N N . ASP B 1 22 ? 8.352 6.453 9.758 1 84.31 22 ASP B N 1
ATOM 1577 C CA . ASP B 1 22 ? 9.523 5.699 10.203 1 84.31 22 ASP B CA 1
ATOM 1578 C C . ASP B 1 22 ? 9.133 4.648 11.242 1 84.31 22 ASP B C 1
ATOM 1580 O O . ASP B 1 22 ? 9.672 3.539 11.234 1 84.31 22 ASP B O 1
ATOM 1584 N N . THR B 1 23 ? 8.297 5.035 12.148 1 81.38 23 THR B N 1
ATOM 1585 C CA . THR B 1 23 ? 7.848 4.113 13.188 1 81.38 23 THR B CA 1
ATOM 1586 C C . THR B 1 23 ? 7.078 2.943 12.578 1 81.3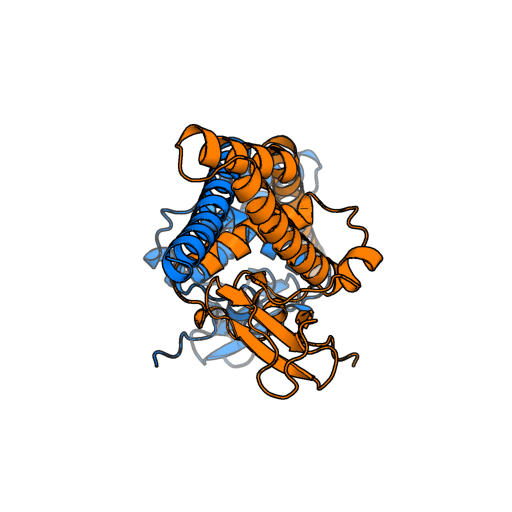8 23 THR B C 1
ATOM 1588 O O . THR B 1 23 ? 7.281 1.791 12.961 1 81.38 23 THR B O 1
ATOM 1591 N N . VAL B 1 24 ? 6.191 3.234 11.648 1 77.31 24 VAL B N 1
ATOM 1592 C CA . VAL B 1 24 ? 5.406 2.203 10.977 1 77.31 24 VAL B CA 1
ATOM 1593 C C . VAL B 1 24 ? 6.336 1.266 10.211 1 77.31 24 VAL B C 1
ATOM 1595 O O . VAL B 1 24 ? 6.18 0.043 10.266 1 77.31 24 VAL B O 1
ATOM 1598 N N . GLU B 1 25 ? 7.234 1.794 9.477 1 75.31 25 GLU B N 1
ATOM 1599 C CA . GLU B 1 25 ? 8.172 1.006 8.68 1 75.31 25 GLU B CA 1
ATOM 1600 C C . GLU B 1 25 ? 9.008 0.086 9.57 1 75.31 25 GLU B C 1
ATOM 1602 O O . GLU B 1 25 ? 9.234 -1.076 9.227 1 75.31 25 GLU B O 1
ATOM 1607 N N . ARG B 1 26 ? 9.5 0.628 10.688 1 72.69 26 ARG B N 1
ATOM 1608 C CA . ARG B 1 26 ? 10.32 -0.152 11.609 1 72.69 26 ARG B CA 1
ATOM 1609 C C . ARG B 1 26 ? 9.523 -1.303 12.211 1 72.69 26 ARG B C 1
ATOM 1611 O O . ARG B 1 26 ? 10.023 -2.424 12.32 1 72.69 26 ARG B O 1
ATOM 1618 N N . ALA B 1 27 ? 8.336 -0.986 12.664 1 68.44 27 ALA B N 1
ATOM 1619 C CA . ALA B 1 27 ? 7.473 -2.018 13.234 1 68.44 27 ALA B CA 1
ATOM 1620 C C . ALA B 1 27 ? 7.203 -3.129 12.227 1 68.44 27 ALA B C 1
ATOM 1622 O O . ALA B 1 27 ? 7.148 -4.305 12.586 1 68.44 27 ALA B O 1
ATOM 1623 N N . GLU B 1 28 ? 6.98 -2.734 11 1 65.19 28 GLU B N 1
ATOM 1624 C CA . GLU B 1 28 ? 6.723 -3.707 9.945 1 65.19 28 GLU B CA 1
ATOM 1625 C C . GLU B 1 28 ? 7.934 -4.605 9.711 1 65.19 28 GLU B C 1
ATOM 1627 O O . GLU B 1 28 ? 7.785 -5.793 9.422 1 65.19 28 GLU B O 1
ATOM 1632 N N . LYS B 1 29 ? 9.047 -4.031 9.766 1 62.75 29 LYS B N 1
ATOM 1633 C CA . LYS B 1 29 ? 10.281 -4.777 9.539 1 62.75 29 LYS B CA 1
ATOM 1634 C C . LYS B 1 29 ? 10.539 -5.766 10.672 1 62.75 29 LYS B C 1
ATOM 1636 O O . LYS B 1 29 ? 11.078 -6.852 10.445 1 62.75 29 LYS B O 1
ATOM 1641 N N . ILE B 1 30 ? 10.195 -5.379 11.891 1 60 30 ILE B N 1
ATOM 1642 C CA . ILE B 1 30 ? 10.445 -6.227 13.047 1 60 30 ILE B CA 1
ATOM 1643 C C . ILE B 1 30 ? 9.367 -7.301 13.141 1 60 30 ILE B C 1
ATOM 1645 O O . ILE B 1 30 ? 9.656 -8.453 13.484 1 60 30 ILE B O 1
ATOM 1649 N N . ALA B 1 31 ? 8.078 -6.992 13.062 1 55.72 31 ALA B N 1
ATOM 1650 C CA . ALA B 1 31 ? 6.957 -7.895 13.305 1 55.72 31 ALA B CA 1
ATOM 1651 C C . ALA B 1 31 ? 6.871 -8.969 12.227 1 55.72 31 ALA B C 1
ATOM 1653 O O . ALA B 1 31 ? 6.297 -10.039 12.453 1 55.72 31 ALA B O 1
ATOM 1654 N N . ILE B 1 32 ? 7.145 -8.727 11.008 1 55.06 32 ILE B N 1
ATOM 1655 C CA . ILE B 1 32 ? 6.793 -9.68 9.961 1 55.06 32 ILE B CA 1
ATOM 1656 C C . ILE B 1 32 ? 7.969 -10.617 9.703 1 55.06 32 ILE B C 1
ATOM 1658 O O . ILE B 1 32 ? 9.07 -10.172 9.391 1 55.06 32 ILE B O 1
ATOM 1662 N N . PRO B 1 33 ? 7.785 -11.961 10.273 1 62.5 33 PRO B N 1
ATOM 1663 C CA . PRO B 1 33 ? 8.734 -12.844 9.594 1 62.5 33 PRO B CA 1
ATOM 1664 C C . PRO B 1 33 ? 8.953 -12.461 8.125 1 62.5 33 PRO B C 1
ATOM 1666 O O . PRO B 1 33 ? 8.07 -11.859 7.508 1 62.5 33 PRO B O 1
ATOM 1669 N N . THR B 1 34 ? 10.172 -12.758 7.648 1 73.25 34 THR B N 1
ATOM 1670 C CA . THR B 1 34 ? 10.469 -12.398 6.266 1 73.25 34 THR B CA 1
ATOM 1671 C C . THR B 1 34 ? 9.461 -13.023 5.312 1 73.25 34 THR B C 1
ATOM 1673 O O . THR B 1 34 ? 8.859 -14.055 5.633 1 73.25 34 THR B O 1
ATOM 1676 N N . LEU B 1 35 ? 9.047 -12.344 4.34 1 79.81 35 LEU B N 1
ATOM 1677 C CA . LEU B 1 35 ? 8.125 -12.844 3.324 1 79.81 35 LEU B CA 1
ATOM 1678 C C . LEU B 1 35 ? 8.539 -14.234 2.852 1 79.81 35 LEU B C 1
ATOM 1680 O O . LEU B 1 35 ? 7.684 -15.094 2.611 1 79.81 35 LEU B O 1
ATOM 1684 N N . SER B 1 36 ? 9.883 -14.484 2.842 1 81.62 36 SER B N 1
ATOM 1685 C CA . SER B 1 36 ? 10.383 -15.789 2.428 1 81.62 36 SER B CA 1
ATOM 1686 C C . SER B 1 36 ? 10 -16.875 3.43 1 81.62 36 SER B C 1
ATOM 1688 O O . SER B 1 36 ? 9.609 -17.969 3.039 1 81.62 36 SER B O 1
ATOM 1690 N N . GLU B 1 37 ? 10.125 -16.547 4.641 1 84.62 37 GLU B N 1
ATOM 1691 C CA . GLU B 1 37 ? 9.75 -17.5 5.684 1 84.62 37 GLU B CA 1
ATOM 1692 C C . GLU B 1 37 ? 8.242 -17.766 5.664 1 84.62 37 GLU B C 1
ATOM 1694 O O . GLU B 1 37 ? 7.812 -18.906 5.848 1 84.62 37 GLU B O 1
ATOM 1699 N N . ASN B 1 38 ? 7.512 -16.734 5.453 1 86 38 ASN B N 1
ATOM 1700 C CA . ASN B 1 38 ? 6.062 -16.891 5.387 1 86 38 ASN B CA 1
ATOM 1701 C C . ASN B 1 38 ? 5.641 -17.734 4.191 1 86 38 ASN B C 1
ATOM 1703 O O . ASN B 1 38 ? 4.676 -18.5 4.273 1 86 38 ASN B O 1
ATOM 1707 N N . LEU B 1 39 ? 6.309 -17.516 3.092 1 90 39 LEU B N 1
ATOM 1708 C CA . LEU B 1 39 ? 6.023 -18.312 1.912 1 90 39 LEU B CA 1
ATOM 1709 C C . LEU B 1 39 ? 6.336 -19.797 2.174 1 90 39 LEU B C 1
ATOM 1711 O O . LEU B 1 39 ? 5.57 -20.672 1.775 1 90 39 LEU B O 1
ATOM 1715 N N . LYS B 1 40 ? 7.473 -20.031 2.814 1 90.38 40 LYS B N 1
ATOM 1716 C CA . LYS B 1 40 ? 7.832 -21.406 3.176 1 90.38 40 LYS B CA 1
ATOM 1717 C C . LYS B 1 40 ? 6.781 -22.031 4.086 1 90.38 40 LYS B C 1
ATOM 1719 O O . LYS B 1 40 ? 6.406 -23.188 3.908 1 90.38 40 LYS B O 1
ATOM 1724 N N . HIS B 1 41 ? 6.34 -21.297 4.961 1 88.56 41 HIS B N 1
ATOM 1725 C CA . HIS B 1 41 ? 5.305 -21.797 5.867 1 88.56 41 HIS B CA 1
ATOM 1726 C C . HIS B 1 41 ? 4.012 -22.094 5.117 1 88.56 41 HIS B C 1
ATOM 1728 O O . HIS B 1 41 ? 3.336 -23.078 5.41 1 88.56 41 HIS B O 1
ATOM 1734 N N . ALA B 1 42 ? 3.619 -21.203 4.25 1 90.38 42 ALA B N 1
ATOM 1735 C CA . ALA B 1 42 ? 2.42 -21.422 3.443 1 90.38 42 ALA B CA 1
ATOM 1736 C C . ALA B 1 42 ? 2.543 -22.688 2.607 1 90.38 42 ALA B C 1
ATOM 1738 O O . ALA B 1 42 ? 1.574 -23.438 2.457 1 90.38 42 ALA B O 1
ATOM 1739 N N . GLN B 1 43 ? 3.736 -22.844 2.059 1 92.94 43 GLN B N 1
ATOM 1740 C CA . GLN B 1 43 ? 4.043 -24.031 1.29 1 92.94 43 GLN B CA 1
ATOM 1741 C C . GLN B 1 43 ? 3.898 -25.297 2.148 1 92.94 43 GLN B C 1
ATOM 1743 O O . GLN B 1 43 ? 3.27 -26.266 1.729 1 92.94 43 GLN B O 1
ATOM 1748 N N . GLU B 1 44 ? 4.5 -25.297 3.297 1 93.25 44 GLU B N 1
ATOM 1749 C CA . GLU B 1 44 ? 4.469 -26.438 4.215 1 93.25 44 GLU B CA 1
ATOM 1750 C C . GLU B 1 44 ? 3.045 -26.734 4.672 1 93.25 44 GLU B C 1
ATOM 1752 O O . GLU B 1 44 ? 2.666 -27.906 4.805 1 93.25 44 GLU B O 1
ATOM 1757 N N . LYS B 1 45 ? 2.357 -25.75 4.871 1 91.25 45 LYS B N 1
ATOM 1758 C CA . LYS B 1 45 ? 0.974 -25.922 5.301 1 91.25 45 LYS B CA 1
ATOM 1759 C C . LYS B 1 45 ? 0.152 -26.641 4.234 1 91.25 45 LYS B C 1
ATOM 1761 O O . LYS B 1 45 ? -0.694 -27.469 4.551 1 91.25 45 LYS B O 1
ATOM 1766 N N . ALA B 1 46 ? 0.375 -26.234 2.965 1 92.69 46 ALA B N 1
ATOM 1767 C CA . ALA B 1 46 ? -0.325 -26.906 1.863 1 92.69 46 ALA B CA 1
ATOM 1768 C C . ALA B 1 46 ? -0.04 -28.406 1.85 1 92.69 46 ALA B C 1
ATOM 1770 O O . ALA B 1 46 ? -0.934 -29.203 1.582 1 92.69 46 ALA B O 1
ATOM 1771 N N . VAL B 1 47 ? 1.18 -28.797 2.203 1 94.19 47 VAL B N 1
ATOM 1772 C CA . VAL B 1 47 ? 1.59 -30.188 2.219 1 94.19 47 VAL B CA 1
ATOM 1773 C C . VAL B 1 47 ? 0.99 -30.891 3.436 1 94.19 47 VAL B C 1
ATOM 1775 O O . VAL B 1 47 ? 0.461 -32 3.324 1 94.19 47 VAL B O 1
ATOM 1778 N N . GLU B 1 48 ? 1.095 -30.25 4.543 1 92.5 48 GLU B N 1
ATOM 1779 C CA . GLU B 1 48 ? 0.589 -30.812 5.797 1 92.5 48 GLU B CA 1
ATOM 1780 C C . GLU B 1 48 ? -0.906 -31.094 5.711 1 92.5 48 GLU B C 1
ATOM 1782 O O . GLU B 1 48 ? -1.385 -32.094 6.266 1 92.5 48 GLU B O 1
ATOM 1787 N N . LEU B 1 49 ? -1.643 -30.312 4.977 1 92.12 49 LEU B N 1
ATOM 1788 C CA . LEU B 1 49 ? -3.092 -30.438 4.867 1 92.12 49 LEU B CA 1
ATOM 1789 C C . LEU B 1 49 ? -3.467 -31.422 3.758 1 92.12 49 LEU B C 1
ATOM 1791 O O . LEU B 1 49 ? -4.652 -31.656 3.516 1 92.12 49 LEU B O 1
ATOM 1795 N N . GLY B 1 50 ? -2.48 -31.859 3.029 1 91.12 50 GLY B N 1
ATOM 1796 C CA . GLY B 1 50 ? -2.715 -32.812 1.966 1 91.12 50 GLY B CA 1
ATOM 1797 C C . GLY B 1 50 ? -3.24 -32.188 0.691 1 91.12 50 GLY B C 1
ATOM 1798 O O . GLY B 1 50 ? -3.816 -32.875 -0.156 1 91.12 50 GLY B O 1
ATOM 1799 N N . GLU B 1 51 ? -3.127 -30.859 0.589 1 90.62 51 GLU B N 1
ATOM 1800 C CA . GLU B 1 51 ? -3.594 -30.156 -0.605 1 90.62 51 GLU B CA 1
ATOM 1801 C C . GLU B 1 51 ? -2.674 -30.422 -1.794 1 90.62 51 GLU B C 1
ATOM 1803 O O . GLU B 1 51 ? -3.139 -30.547 -2.93 1 90.62 51 GLU B O 1
ATOM 1808 N N . LEU B 1 52 ? -1.413 -30.5 -1.539 1 95.06 52 LEU B N 1
ATOM 1809 C CA . LEU B 1 52 ? -0.38 -30.672 -2.555 1 95.06 52 LEU B CA 1
ATOM 1810 C C . LEU B 1 52 ? 0.708 -31.625 -2.074 1 95.06 52 LEU B C 1
ATOM 1812 O O . LEU B 1 52 ? 0.934 -31.75 -0.869 1 95.06 52 LEU B O 1
ATOM 1816 N N . THR B 1 53 ? 1.268 -32.25 -3.119 1 94.62 53 THR B N 1
ATOM 1817 C CA . THR B 1 53 ? 2.502 -32.969 -2.791 1 94.62 53 THR B CA 1
ATOM 1818 C C . THR B 1 53 ? 3.645 -31.969 -2.57 1 94.62 53 THR B C 1
ATOM 1820 O O . THR B 1 53 ? 3.521 -30.781 -2.889 1 94.62 53 THR B O 1
ATOM 1823 N N . LYS B 1 54 ? 4.734 -32.469 -2.002 1 93.81 54 LYS B N 1
ATOM 1824 C CA . LYS B 1 54 ? 5.898 -31.609 -1.773 1 93.81 54 LYS B CA 1
ATOM 1825 C C . LYS B 1 54 ? 6.375 -30.969 -3.072 1 93.81 54 LYS B C 1
ATOM 1827 O O . LYS B 1 54 ? 6.711 -29.781 -3.1 1 93.81 54 LYS B O 1
ATOM 1832 N N . GLU B 1 55 ? 6.391 -31.766 -4.098 1 94.38 55 GLU B N 1
ATOM 1833 C CA . GLU B 1 55 ? 6.855 -31.266 -5.391 1 94.38 55 GLU B CA 1
ATOM 1834 C C . GLU B 1 55 ? 5.902 -30.219 -5.953 1 94.38 55 GLU B C 1
ATOM 1836 O O . GLU B 1 55 ? 6.344 -29.156 -6.426 1 94.38 55 GLU B O 1
ATOM 1841 N N . GLU B 1 56 ? 4.637 -30.547 -5.914 1 93.88 56 GLU B N 1
ATOM 1842 C CA . GLU B 1 56 ? 3.629 -29.594 -6.391 1 93.88 56 GLU B CA 1
ATOM 1843 C C . GLU B 1 56 ? 3.684 -28.281 -5.609 1 93.88 56 GLU B C 1
ATOM 1845 O O . GLU B 1 56 ? 3.609 -27.203 -6.191 1 93.88 56 GLU B O 1
ATOM 1850 N N . ALA B 1 57 ? 3.812 -28.406 -4.312 1 94.19 57 ALA B N 1
ATOM 1851 C CA . ALA B 1 57 ? 3.857 -27.234 -3.438 1 94.19 57 ALA B CA 1
ATOM 1852 C C . ALA B 1 57 ? 5.07 -26.359 -3.754 1 94.19 57 ALA B C 1
ATOM 1854 O O . ALA B 1 57 ? 4.977 -25.141 -3.736 1 94.19 57 ALA B O 1
ATOM 1855 N N . SER B 1 58 ? 6.145 -27 -3.998 1 94.38 58 SER B N 1
ATOM 1856 C CA . SER B 1 58 ? 7.359 -26.266 -4.34 1 94.38 58 SER B CA 1
ATOM 1857 C C . SER B 1 58 ? 7.184 -25.484 -5.637 1 94.38 58 SER B C 1
ATOM 1859 O O . SER B 1 58 ? 7.605 -24.328 -5.734 1 94.38 58 SER B O 1
ATOM 1861 N N . LYS B 1 59 ? 6.574 -26.094 -6.605 1 94.81 59 LYS B N 1
ATOM 1862 C CA . LYS B 1 59 ? 6.348 -25.422 -7.883 1 94.81 59 LYS B CA 1
ATOM 1863 C C . LYS B 1 59 ? 5.43 -24.219 -7.715 1 94.81 59 LYS B C 1
ATOM 1865 O O . LYS B 1 59 ? 5.723 -23.125 -8.227 1 94.81 59 LYS B O 1
ATOM 1870 N N . VAL B 1 60 ? 4.359 -24.422 -7.012 1 95.06 60 VAL B N 1
ATOM 1871 C CA . VAL B 1 60 ? 3.391 -23.359 -6.809 1 95.06 60 VAL B CA 1
ATOM 1872 C C . VAL B 1 60 ? 4.047 -22.203 -6.043 1 95.06 60 VAL B C 1
ATOM 1874 O O . VAL B 1 60 ? 3.854 -21.031 -6.383 1 95.06 60 VAL B O 1
ATOM 1877 N N . ALA B 1 61 ? 4.809 -22.531 -5.016 1 93.5 61 ALA B N 1
ATOM 1878 C CA . ALA B 1 61 ? 5.512 -21.516 -4.238 1 93.5 61 ALA B CA 1
ATOM 1879 C C . ALA B 1 61 ? 6.484 -20.734 -5.117 1 93.5 61 ALA B C 1
ATOM 1881 O O . ALA B 1 61 ? 6.625 -19.516 -4.969 1 93.5 61 ALA B O 1
ATOM 1882 N N . ASP B 1 62 ? 7.137 -21.422 -6 1 93.25 62 ASP B N 1
ATOM 1883 C CA . ASP B 1 62 ? 8.086 -20.781 -6.898 1 93.25 62 ASP B CA 1
ATOM 1884 C C . ASP B 1 62 ? 7.387 -19.797 -7.828 1 93.25 62 ASP B C 1
ATOM 1886 O O . ASP B 1 62 ? 7.902 -18.703 -8.102 1 93.25 62 ASP B O 1
ATOM 1890 N N . TYR B 1 63 ? 6.254 -20.234 -8.312 1 95.12 63 TYR B N 1
ATOM 1891 C CA . TYR B 1 63 ? 5.492 -19.344 -9.188 1 95.12 63 TYR B CA 1
ATOM 1892 C C . TYR B 1 63 ? 5.043 -18.094 -8.438 1 95.12 63 TYR B C 1
ATOM 1894 O O . TYR B 1 63 ? 5.121 -16.984 -8.961 1 95.12 63 TYR B O 1
ATOM 1902 N N . LEU B 1 64 ? 4.586 -18.312 -7.223 1 93.94 64 LEU B N 1
ATOM 1903 C CA . LEU B 1 64 ? 4.145 -17.203 -6.383 1 93.94 64 LEU B CA 1
ATOM 1904 C C . LEU B 1 64 ? 5.305 -16.266 -6.082 1 93.94 64 LEU B C 1
ATOM 1906 O O . LEU B 1 64 ? 5.152 -15.039 -6.172 1 93.94 64 LEU B O 1
ATOM 1910 N N . LYS B 1 65 ? 6.395 -16.766 -5.715 1 90.81 65 LYS B N 1
ATOM 1911 C CA . LYS B 1 65 ? 7.578 -15.961 -5.422 1 90.81 65 LYS B CA 1
ATOM 1912 C C . LYS B 1 65 ? 7.996 -15.141 -6.637 1 90.81 65 LYS B C 1
ATOM 1914 O O . LYS B 1 65 ? 8.305 -13.953 -6.512 1 90.81 65 LYS B O 1
ATOM 1919 N N . ARG B 1 66 ? 8.031 -15.766 -7.742 1 91.81 66 ARG B N 1
ATOM 1920 C CA . ARG B 1 66 ? 8.375 -15.102 -8.992 1 91.81 66 ARG B CA 1
ATOM 1921 C C . ARG B 1 66 ? 7.48 -13.891 -9.234 1 91.81 66 ARG B C 1
ATOM 1923 O O . ARG B 1 66 ? 7.969 -12.805 -9.578 1 91.81 66 ARG B O 1
ATOM 1930 N N . ASP B 1 67 ? 6.172 -14.109 -9.109 1 93.62 67 ASP B N 1
ATOM 1931 C CA . ASP B 1 67 ? 5.207 -13.039 -9.352 1 93.62 67 ASP B CA 1
ATOM 1932 C C . ASP B 1 67 ? 5.402 -11.898 -8.359 1 93.62 67 ASP B C 1
ATOM 1934 O O . ASP B 1 67 ? 5.375 -10.727 -8.734 1 93.62 67 ASP B O 1
ATOM 1938 N N . LEU B 1 68 ? 5.605 -12.227 -7.094 1 90.62 68 LEU B N 1
ATOM 1939 C CA . LEU B 1 68 ? 5.77 -11.234 -6.039 1 90.62 68 LEU B CA 1
ATOM 1940 C C . LEU B 1 68 ? 7.07 -10.453 -6.219 1 90.62 68 LEU B C 1
ATOM 1942 O O . LEU B 1 68 ? 7.105 -9.242 -6.012 1 90.62 68 LEU B O 1
ATOM 1946 N N . GLU B 1 69 ? 8.109 -11.117 -6.605 1 87.88 69 GLU B N 1
ATOM 1947 C CA . GLU B 1 69 ? 9.383 -10.453 -6.859 1 87.88 69 GLU B CA 1
ATOM 1948 C C . GLU B 1 69 ? 9.273 -9.477 -8.031 1 87.88 69 GLU B C 1
ATOM 1950 O O . GLU B 1 69 ? 9.781 -8.352 -7.957 1 87.88 69 GLU B O 1
ATOM 1955 N N . ASP B 1 70 ? 8.656 -9.945 -9.047 1 90.5 70 ASP B N 1
ATOM 1956 C CA . ASP B 1 70 ? 8.492 -9.094 -10.227 1 90.5 70 ASP B CA 1
ATOM 1957 C C . ASP B 1 70 ? 7.688 -7.844 -9.898 1 90.5 70 ASP B C 1
ATOM 1959 O O . ASP B 1 70 ? 8.07 -6.734 -10.273 1 90.5 70 ASP B O 1
ATOM 1963 N N . ALA B 1 71 ? 6.559 -8.055 -9.258 1 89.25 71 ALA B N 1
ATOM 1964 C CA . ALA B 1 71 ? 5.699 -6.938 -8.883 1 89.25 71 ALA B CA 1
ATOM 1965 C C . ALA B 1 71 ? 6.43 -5.965 -7.965 1 89.25 71 ALA B C 1
ATOM 1967 O O . ALA B 1 71 ? 6.379 -4.75 -8.172 1 89.25 71 ALA B O 1
ATOM 1968 N N . SER B 1 72 ? 7.074 -6.488 -6.934 1 85.56 72 SER B N 1
ATOM 1969 C CA . SER B 1 72 ? 7.777 -5.66 -5.961 1 85.56 72 SER B CA 1
ATOM 1970 C C . SER B 1 72 ? 8.898 -4.863 -6.625 1 85.56 72 SER B C 1
ATOM 1972 O O . SER B 1 72 ? 9.07 -3.678 -6.344 1 85.56 72 SER B O 1
ATOM 1974 N N . ALA B 1 73 ? 9.648 -5.469 -7.48 1 83.62 73 ALA B N 1
ATOM 1975 C CA . ALA B 1 73 ? 10.727 -4.797 -8.195 1 83.62 73 ALA B CA 1
ATOM 1976 C C . ALA B 1 73 ? 10.188 -3.666 -9.07 1 83.62 73 ALA B C 1
ATOM 1978 O O . ALA B 1 73 ? 10.766 -2.576 -9.109 1 83.62 73 ALA B O 1
ATOM 1979 N N . TYR B 1 74 ? 9.133 -3.969 -9.703 1 85.69 74 TYR B N 1
ATOM 1980 C CA . TYR B 1 74 ? 8.516 -2.979 -10.578 1 85.69 74 TYR B CA 1
ATOM 1981 C C . TYR B 1 74 ? 8.07 -1.755 -9.781 1 85.69 74 TYR B C 1
ATOM 1983 O O . TYR B 1 74 ? 8.383 -0.621 -10.148 1 85.69 74 TYR B O 1
ATOM 1991 N N . LEU B 1 75 ? 7.344 -2.025 -8.773 1 80.94 75 LEU B N 1
ATOM 1992 C CA . LEU B 1 75 ? 6.801 -0.925 -7.984 1 80.94 75 LEU B CA 1
ATOM 1993 C C . LEU B 1 75 ? 7.922 -0.129 -7.32 1 80.94 75 LEU B C 1
ATOM 1995 O O . LEU B 1 75 ? 7.836 1.096 -7.211 1 80.94 75 LEU B O 1
ATOM 1999 N N . GLN B 1 76 ? 8.938 -0.778 -6.887 1 75 76 GLN B N 1
ATOM 2000 C CA . GLN B 1 76 ? 10.055 -0.132 -6.195 1 75 76 GLN B CA 1
ATOM 2001 C C . GLN B 1 76 ? 10.859 0.737 -7.156 1 75 76 GLN B C 1
ATOM 2003 O O . GLN B 1 76 ? 11.273 1.845 -6.801 1 75 76 GLN B O 1
ATOM 2008 N N . THR B 1 77 ? 11.047 0.259 -8.312 1 77.44 77 THR B N 1
ATOM 2009 C CA . THR B 1 77 ? 11.953 0.933 -9.242 1 77.44 77 THR B CA 1
ATOM 2010 C C . THR B 1 77 ? 11.227 2.051 -9.984 1 77.44 77 THR B C 1
ATOM 2012 O O . THR B 1 77 ? 11.812 3.102 -10.258 1 77.44 77 THR B O 1
ATOM 2015 N N . THR B 1 78 ? 9.977 1.852 -10.289 1 76.88 78 THR B N 1
ATOM 2016 C CA . THR B 1 78 ? 9.273 2.809 -11.133 1 76.88 78 THR B CA 1
ATOM 2017 C C . THR B 1 78 ? 8.445 3.77 -10.281 1 76.88 78 THR B C 1
ATOM 2019 O O . THR B 1 78 ? 8.023 4.824 -10.758 1 76.88 78 THR B O 1
ATOM 2022 N N . LYS B 1 79 ? 8.172 3.32 -9.047 1 71.75 79 LYS B N 1
ATOM 2023 C CA . LYS B 1 79 ? 7.316 4.059 -8.125 1 71.75 79 LYS B CA 1
ATOM 2024 C C . LYS B 1 79 ? 5.895 4.168 -8.664 1 71.75 79 LYS B C 1
ATOM 2026 O O . LYS B 1 79 ? 5.156 5.086 -8.297 1 71.75 79 LYS B O 1
ATOM 2031 N N . LYS B 1 80 ? 5.629 3.365 -9.617 1 78.56 80 LYS B N 1
ATOM 2032 C CA . LYS B 1 80 ? 4.27 3.293 -10.148 1 78.56 80 LYS B CA 1
ATOM 2033 C C . LYS B 1 80 ? 3.365 2.469 -9.234 1 78.56 80 LYS B C 1
ATOM 2035 O O . LYS B 1 80 ? 3.738 2.154 -8.102 1 78.56 80 LYS B O 1
ATOM 2040 N N . GLU B 1 81 ? 2.08 2.346 -9.766 1 78.75 81 GLU B N 1
ATOM 2041 C CA . GLU B 1 81 ? 1.081 1.686 -8.93 1 78.75 81 GLU B CA 1
ATOM 2042 C C . GLU B 1 81 ? 0.874 0.236 -9.352 1 78.75 81 GLU B C 1
ATOM 2044 O O . GLU B 1 81 ? 1.301 -0.164 -10.438 1 78.75 81 GLU B O 1
ATOM 2049 N N . PHE B 1 82 ? 0.268 -0.465 -8.484 1 82.75 82 PHE B N 1
ATOM 2050 C CA . PHE B 1 82 ? -0.049 -1.873 -8.695 1 82.75 82 PHE B CA 1
ATOM 2051 C C . PHE B 1 82 ? -0.781 -2.072 -10.016 1 82.75 82 PHE B C 1
ATOM 2053 O O . PHE B 1 82 ? -0.509 -3.029 -10.742 1 82.75 82 PHE B O 1
ATOM 2060 N N . SER B 1 83 ? -1.696 -1.139 -10.391 1 83.44 83 SER B N 1
ATOM 2061 C CA . SER B 1 83 ? -2.457 -1.253 -11.633 1 83.44 83 SER B CA 1
ATOM 2062 C C . SER B 1 83 ? -1.548 -1.135 -12.852 1 83.44 83 SER B C 1
ATOM 2064 O O . SER B 1 83 ? -1.821 -1.729 -13.891 1 83.44 83 SER B O 1
ATOM 2066 N N . ASP B 1 84 ? -0.467 -0.399 -12.734 1 85.44 84 ASP B N 1
ATOM 2067 C CA . ASP B 1 84 ? 0.499 -0.27 -13.82 1 85.44 84 ASP B CA 1
ATOM 2068 C C . ASP B 1 84 ? 1.241 -1.584 -14.055 1 85.44 84 ASP B C 1
ATOM 2070 O O . ASP B 1 84 ? 1.534 -1.943 -15.195 1 85.44 84 ASP B O 1
ATOM 2074 N N . TRP B 1 85 ? 1.521 -2.189 -12.969 1 87.56 85 TRP B N 1
ATOM 2075 C CA . TRP B 1 85 ? 2.146 -3.504 -13.078 1 87.56 85 TRP B CA 1
ATOM 2076 C C . TRP B 1 85 ? 1.21 -4.5 -13.75 1 87.56 85 TRP B C 1
ATOM 2078 O O . TRP B 1 85 ? 1.645 -5.316 -14.57 1 87.56 85 TRP B O 1
ATOM 2088 N N . LEU B 1 86 ? -0.069 -4.445 -13.453 1 88.25 86 LEU B N 1
ATOM 2089 C CA . LEU B 1 86 ? -1.069 -5.324 -14.047 1 88.25 86 LEU B CA 1
ATOM 2090 C C . LEU B 1 86 ? -1.234 -5.031 -15.539 1 88.25 86 LEU B C 1
ATOM 2092 O O . LEU B 1 86 ? -1.666 -5.895 -16.297 1 88.25 86 LEU B O 1
ATOM 2096 N N . SER B 1 87 ? -0.991 -3.791 -15.945 1 86.56 87 SER B N 1
ATOM 2097 C CA . SER B 1 87 ? -1.198 -3.264 -17.281 1 86.56 87 SER B CA 1
ATOM 2098 C C . SER B 1 87 ? -2.684 -3.168 -17.625 1 86.56 87 SER B C 1
ATOM 2100 O O . SER B 1 87 ? -3.072 -3.297 -18.781 1 86.56 87 SER B O 1
ATOM 2102 N N . PHE B 1 88 ? -3.586 -3.152 -16.562 1 83.56 88 PHE B N 1
ATOM 2103 C CA . PHE B 1 88 ? -5.012 -2.863 -16.656 1 83.56 88 PHE B CA 1
ATOM 2104 C C . PHE B 1 88 ? -5.578 -2.439 -15.312 1 83.56 88 PHE B C 1
ATOM 2106 O O . PHE B 1 88 ? -4.863 -2.445 -14.305 1 83.56 88 PHE B O 1
ATOM 2113 N N . GLU B 1 89 ? -6.793 -2.074 -15.367 1 82 89 GLU B N 1
ATOM 2114 C CA . GLU B 1 89 ? -7.395 -1.598 -14.125 1 82 89 GLU B CA 1
ATOM 2115 C C . GLU B 1 89 ? -7.559 -2.732 -13.117 1 82 89 GLU B C 1
ATOM 2117 O O . GLU B 1 89 ? -8.086 -3.797 -13.453 1 82 89 GLU B O 1
ATOM 2122 N N . SER B 1 90 ? -7.129 -2.398 -11.875 1 84.5 90 SER B N 1
ATOM 2123 C CA . SER B 1 90 ? -7.105 -3.424 -10.836 1 84.5 90 SER B CA 1
ATOM 2124 C C . SER B 1 90 ? -8.508 -3.93 -10.523 1 84.5 90 SER B C 1
ATOM 2126 O O . SER B 1 90 ? -8.68 -5.051 -10.047 1 84.5 90 SER B O 1
ATOM 2128 N N . ASN B 1 91 ? -9.523 -3.141 -10.82 1 81.19 91 ASN B N 1
ATOM 2129 C CA . ASN B 1 91 ? -10.898 -3.539 -10.531 1 81.19 91 ASN B CA 1
ATOM 2130 C C . ASN B 1 91 ? -11.383 -4.617 -11.492 1 81.19 91 ASN B C 1
ATOM 2132 O O . ASN B 1 91 ? -12.438 -5.219 -11.281 1 81.19 91 ASN B O 1
ATOM 2136 N N . LEU B 1 92 ? -10.594 -4.871 -12.523 1 83.5 92 LEU B N 1
ATOM 2137 C CA . LEU B 1 92 ? -10.945 -5.914 -13.477 1 83.5 92 LEU B CA 1
ATOM 2138 C C . LEU B 1 92 ? -10.531 -7.289 -12.961 1 83.5 92 LEU B C 1
ATOM 2140 O O . LEU B 1 92 ? -10.969 -8.312 -13.492 1 83.5 92 LEU B O 1
ATOM 2144 N N . ILE B 1 93 ? -9.664 -7.324 -11.914 1 89.12 93 ILE B N 1
ATOM 2145 C CA . ILE B 1 93 ? -9.227 -8.594 -11.336 1 89.12 93 ILE B CA 1
ATOM 2146 C C . ILE B 1 93 ? -10.422 -9.312 -10.719 1 89.12 93 ILE B C 1
ATOM 2148 O O . ILE B 1 93 ? -11.258 -8.688 -10.062 1 89.12 93 ILE B O 1
ATOM 2152 N N . GLU B 1 94 ? -10.469 -10.562 -11.031 1 86.81 94 GLU B N 1
ATOM 2153 C CA . GLU B 1 94 ? -11.555 -11.375 -10.5 1 86.81 94 GLU B CA 1
ATOM 2154 C C . GLU B 1 94 ? -11.211 -11.938 -9.125 1 86.81 94 GLU B C 1
ATOM 2156 O O . GLU B 1 94 ? -10.109 -12.453 -8.922 1 86.81 94 GLU B O 1
ATOM 2161 N N . GLY B 1 95 ? -12.172 -11.766 -8.227 1 83.75 95 GLY B N 1
ATOM 2162 C CA . GLY B 1 95 ? -12.016 -12.359 -6.906 1 83.75 95 GLY B CA 1
ATOM 2163 C C . GLY B 1 95 ? -11.102 -11.57 -5.996 1 83.75 95 GLY B C 1
ATOM 2164 O O . GLY B 1 95 ? -10.906 -10.367 -6.195 1 83.75 95 GLY B O 1
ATOM 2165 N N . LYS B 1 96 ? -10.484 -12.258 -4.957 1 87.31 96 LYS B N 1
ATOM 2166 C CA . LYS B 1 96 ? -9.727 -11.578 -3.914 1 87.31 96 LYS B CA 1
ATOM 2167 C C . LYS B 1 96 ? -8.227 -11.633 -4.199 1 87.31 96 LYS B C 1
ATOM 2169 O O . LYS B 1 96 ? -7.434 -10.992 -3.506 1 87.31 96 LYS B O 1
ATOM 2174 N N . ILE B 1 97 ? -7.898 -12.328 -5.246 1 92 97 ILE B N 1
ATOM 2175 C CA . ILE B 1 97 ? -6.484 -12.578 -5.508 1 92 97 ILE B CA 1
ATOM 2176 C C . ILE B 1 97 ? -5.762 -11.25 -5.742 1 92 97 ILE B C 1
ATOM 2178 O O . ILE B 1 97 ? -4.609 -11.086 -5.332 1 92 97 ILE B O 1
ATOM 2182 N N . GLY B 1 98 ? -6.426 -10.367 -6.387 1 89 98 GLY B N 1
ATOM 2183 C CA . GLY B 1 98 ? -5.832 -9.055 -6.605 1 89 98 GLY B CA 1
ATOM 2184 C C . GLY B 1 98 ? -5.531 -8.312 -5.316 1 89 98 GLY B C 1
ATOM 2185 O O . GLY B 1 98 ? -4.445 -7.754 -5.152 1 89 98 GLY B O 1
ATOM 2186 N N . ASP B 1 99 ? -6.477 -8.359 -4.383 1 84.19 99 ASP B N 1
ATOM 2187 C CA . ASP B 1 99 ? -6.32 -7.688 -3.094 1 84.19 99 ASP B CA 1
ATOM 2188 C C . ASP B 1 99 ? -5.215 -8.336 -2.264 1 84.19 99 ASP B C 1
ATOM 2190 O O . ASP B 1 99 ? -4.41 -7.645 -1.639 1 84.19 99 ASP B O 1
ATOM 2194 N N . TRP B 1 100 ? -5.215 -9.602 -2.279 1 88.44 100 TRP B N 1
ATOM 2195 C CA . TRP B 1 100 ? -4.188 -10.336 -1.543 1 88.44 100 TRP B CA 1
ATOM 2196 C C . TRP B 1 100 ? -2.799 -10.016 -2.08 1 88.44 100 TRP B C 1
ATOM 2198 O O . TRP B 1 100 ? -1.89 -9.688 -1.312 1 88.44 100 TRP B O 1
ATOM 2208 N N . THR B 1 101 ? -2.707 -10.07 -3.373 1 91.69 101 THR B N 1
ATOM 2209 C CA . THR B 1 101 ? -1.413 -9.828 -4.004 1 91.69 101 THR B CA 1
ATOM 2210 C C . THR B 1 101 ? -0.929 -8.406 -3.719 1 91.69 101 THR B C 1
ATOM 2212 O O . THR B 1 101 ? 0.234 -8.203 -3.365 1 91.69 101 THR B O 1
ATOM 2215 N N . HIS B 1 102 ? -1.819 -7.484 -3.887 1 87.5 102 HIS B N 1
ATOM 2216 C CA . HIS B 1 102 ? -1.465 -6.086 -3.654 1 87.5 102 HIS B CA 1
ATOM 2217 C C . HIS B 1 102 ? -0.909 -5.887 -2.248 1 87.5 102 HIS B C 1
ATOM 2219 O O . HIS B 1 102 ? 0.122 -5.234 -2.072 1 87.5 102 HIS B O 1
ATOM 2225 N N . SER B 1 103 ? -1.571 -6.453 -1.286 1 82.19 103 SER B N 1
ATOM 2226 C CA . SER B 1 103 ? -1.168 -6.316 0.11 1 82.19 103 SER B CA 1
ATOM 2227 C C . SER B 1 103 ? 0.2 -6.945 0.354 1 82.19 103 SER B C 1
ATOM 2229 O O . SER B 1 103 ? 1.035 -6.375 1.058 1 82.19 103 SER B O 1
ATOM 2231 N N . VAL B 1 104 ? 0.43 -8.062 -0.213 1 85.88 104 VAL B N 1
ATOM 2232 C CA . VAL B 1 104 ? 1.669 -8.797 0.016 1 85.88 104 VAL B CA 1
ATOM 2233 C C . VAL B 1 104 ? 2.824 -8.102 -0.703 1 85.88 104 VAL B C 1
ATOM 2235 O O . VAL B 1 104 ? 3.943 -8.055 -0.187 1 85.88 104 VAL B O 1
ATOM 2238 N N . VAL B 1 105 ? 2.504 -7.578 -1.854 1 87.81 105 VAL B N 1
ATOM 2239 C CA . VAL B 1 105 ? 3.535 -6.891 -2.621 1 87.81 105 VAL B CA 1
ATOM 2240 C C . VAL B 1 105 ? 4.027 -5.668 -1.847 1 87.81 105 VAL B C 1
ATOM 2242 O O . VAL B 1 105 ? 5.215 -5.348 -1.876 1 87.81 105 VAL B O 1
ATOM 2245 N N . ASP B 1 106 ? 3.176 -5.012 -1.205 1 78.19 106 ASP B N 1
ATOM 2246 C CA . ASP B 1 106 ? 3.547 -3.838 -0.422 1 78.19 106 ASP B CA 1
ATOM 2247 C C . ASP B 1 106 ? 4.539 -4.203 0.678 1 78.19 106 ASP B C 1
ATOM 2249 O O . ASP B 1 106 ? 5.449 -3.426 0.986 1 78.19 106 ASP B O 1
ATOM 2253 N N . LYS B 1 107 ? 4.32 -5.316 1.166 1 76.31 107 LYS B N 1
ATOM 2254 C CA . LYS B 1 107 ? 5.254 -5.812 2.174 1 76.31 107 LYS B CA 1
ATOM 2255 C C . LYS B 1 107 ? 6.562 -6.27 1.536 1 76.31 107 LYS B C 1
ATOM 2257 O O . LYS B 1 107 ? 7.637 -6.07 2.104 1 76.31 107 LYS B O 1
ATOM 2262 N N . ALA B 1 108 ? 6.418 -6.918 0.428 1 79.12 108 ALA B N 1
ATOM 2263 C CA . ALA B 1 108 ? 7.594 -7.43 -0.27 1 79.12 108 ALA B CA 1
ATOM 2264 C C . ALA B 1 108 ? 8.547 -6.301 -0.649 1 79.12 108 ALA B C 1
ATOM 2266 O O . ALA B 1 108 ? 9.766 -6.449 -0.56 1 79.12 108 ALA B O 1
ATOM 2267 N N . LYS B 1 109 ? 7.992 -5.23 -1.059 1 76.56 109 LYS B N 1
ATOM 2268 C CA . LYS B 1 109 ? 8.789 -4.062 -1.422 1 76.56 109 LYS B CA 1
ATOM 2269 C C . LYS B 1 109 ? 9.688 -3.631 -0.267 1 76.56 109 LYS B C 1
ATOM 2271 O O . LYS B 1 109 ? 10.82 -3.197 -0.484 1 76.56 109 LYS B O 1
ATOM 2276 N N . LEU B 1 110 ? 9.203 -3.773 0.863 1 67.69 110 LEU B N 1
ATOM 2277 C CA . LEU B 1 110 ? 9.906 -3.33 2.062 1 67.69 110 LEU B CA 1
ATOM 2278 C C . LEU B 1 110 ? 10.977 -4.336 2.463 1 67.69 110 LEU B C 1
ATOM 2280 O O . LEU B 1 110 ? 12.062 -3.947 2.914 1 67.69 110 LEU B O 1
ATOM 2284 N N . GLU B 1 111 ? 10.664 -5.508 2.248 1 70.06 111 GLU B N 1
ATOM 2285 C CA . GLU B 1 111 ? 11.555 -6.559 2.729 1 70.06 111 GLU B CA 1
ATOM 2286 C C . GLU B 1 111 ? 12.633 -6.879 1.697 1 70.06 111 GLU B C 1
ATOM 2288 O O . GLU B 1 111 ? 13.758 -7.242 2.059 1 70.06 111 GLU B O 1
ATOM 2293 N N . TRP B 1 112 ? 12.211 -6.785 0.454 1 66.5 112 TRP B N 1
ATOM 2294 C CA . TRP B 1 112 ? 13.141 -7.207 -0.588 1 66.5 112 TRP B CA 1
ATOM 2295 C C . TRP B 1 112 ? 13.891 -6.012 -1.164 1 66.5 112 TRP B C 1
ATOM 2297 O O . TRP B 1 112 ? 13.641 -5.602 -2.301 1 66.5 112 TRP B O 1
ATOM 2307 N N . GLU B 1 113 ? 14.531 -5.223 -0.313 1 58.41 113 GLU B N 1
ATOM 2308 C CA . GLU B 1 113 ? 15.273 -4.035 -0.708 1 58.41 113 GLU B CA 1
ATOM 2309 C C . GLU B 1 113 ? 16.484 -4.398 -1.566 1 58.41 113 GLU B C 1
ATOM 2311 O O . GLU B 1 113 ? 16.969 -3.576 -2.346 1 58.41 113 GLU B O 1
ATOM 2316 N N . ASN B 1 114 ? 16.891 -5.609 -1.407 1 60.88 114 ASN B N 1
ATOM 2317 C CA . ASN B 1 114 ? 18.078 -6.004 -2.16 1 60.88 114 ASN B CA 1
ATOM 2318 C C . ASN B 1 114 ? 17.719 -6.961 -3.295 1 60.88 114 ASN B C 1
ATOM 2320 O O . ASN B 1 114 ? 18.359 -8.008 -3.451 1 60.88 114 ASN B O 1
ATOM 2324 N N . LEU B 1 115 ? 16.594 -6.598 -3.926 1 66.44 115 LEU B N 1
ATOM 2325 C CA . LEU B 1 115 ? 16.219 -7.414 -5.07 1 66.44 115 LEU B CA 1
ATOM 2326 C C . LEU B 1 115 ? 17.188 -7.238 -6.223 1 66.44 115 LEU B C 1
ATOM 2328 O O . LEU B 1 115 ? 17.672 -6.133 -6.473 1 66.44 115 LEU B O 1
ATOM 2332 N N . ASN B 1 116 ? 17.719 -8.391 -6.754 1 69.44 116 ASN B N 1
ATOM 2333 C CA . ASN B 1 116 ? 18.5 -8.344 -7.988 1 69.44 116 ASN B CA 1
ATOM 2334 C C . ASN B 1 116 ? 17.641 -7.934 -9.18 1 69.44 116 ASN B C 1
ATOM 2336 O O . ASN B 1 116 ? 17.062 -8.789 -9.859 1 69.44 116 ASN B O 1
ATOM 2340 N N . LEU B 1 117 ? 17.594 -6.719 -9.398 1 74.81 117 LEU B N 1
ATOM 2341 C CA . LEU B 1 117 ? 16.688 -6.129 -10.391 1 74.81 117 LEU B CA 1
ATOM 2342 C C . LEU B 1 117 ? 16.969 -6.699 -11.781 1 74.81 117 LEU B C 1
ATOM 2344 O O . LEU B 1 117 ? 16.047 -6.918 -12.562 1 74.81 117 LEU B O 1
ATOM 2348 N N . ASP B 1 118 ? 18.219 -6.961 -12.047 1 74.5 118 ASP B N 1
ATOM 2349 C CA . ASP B 1 118 ? 18.578 -7.484 -13.367 1 74.5 118 ASP B CA 1
ATOM 2350 C C . ASP B 1 118 ? 18 -8.883 -13.57 1 74.5 118 ASP B C 1
ATOM 2352 O O . ASP B 1 118 ? 17.469 -9.188 -14.641 1 74.5 118 ASP B O 1
ATOM 2356 N N . THR B 1 119 ? 18.156 -9.664 -12.617 1 76.56 119 THR B N 1
ATOM 2357 C CA . THR B 1 119 ? 17.625 -11.023 -12.695 1 76.56 119 THR B CA 1
ATOM 2358 C C . THR B 1 119 ? 16.094 -11 -12.828 1 76.56 119 THR B C 1
ATOM 2360 O O . THR B 1 119 ? 15.531 -11.758 -13.617 1 76.56 119 THR B O 1
ATOM 2363 N N . ILE B 1 120 ? 15.562 -10.117 -12.141 1 79.19 120 ILE B N 1
ATOM 2364 C CA . ILE B 1 120 ? 14.102 -10.055 -12.109 1 79.19 120 ILE B CA 1
ATOM 2365 C C . ILE B 1 120 ? 13.578 -9.523 -13.445 1 79.19 120 ILE B C 1
ATOM 2367 O O . ILE B 1 120 ? 12.594 -10.031 -13.977 1 79.19 120 ILE B O 1
ATOM 2371 N N . LYS B 1 121 ? 14.258 -8.578 -13.961 1 76.75 121 LYS B N 1
ATOM 2372 C CA . LYS B 1 121 ? 13.883 -8.008 -15.25 1 76.75 121 LYS B CA 1
ATOM 2373 C C . LYS B 1 121 ? 13.938 -9.062 -16.344 1 76.75 121 LYS B C 1
ATOM 2375 O O . LYS B 1 121 ? 13.164 -9 -17.312 1 76.75 121 LYS B O 1
ATOM 2380 N N . GLY B 1 122 ? 14.773 -9.953 -16.188 1 80.81 122 GLY B N 1
ATOM 2381 C CA . GLY B 1 122 ? 14.969 -10.961 -17.219 1 80.81 122 GLY B CA 1
ATOM 2382 C C . GLY B 1 122 ? 14.141 -12.211 -16.984 1 80.81 122 GLY B C 1
ATOM 2383 O O . GLY B 1 122 ? 14.305 -13.211 -17.688 1 80.81 122 GLY B O 1
ATOM 2384 N N . THR B 1 123 ? 13.367 -12.117 -16.094 1 89.5 123 THR B N 1
ATOM 2385 C CA . THR B 1 123 ? 12.594 -13.305 -15.758 1 89.5 123 THR B CA 1
ATOM 2386 C C . THR B 1 123 ? 11.633 -13.664 -16.891 1 89.5 123 THR B C 1
ATOM 2388 O O . THR B 1 123 ? 10.914 -12.797 -17.406 1 89.5 123 THR B O 1
ATOM 2391 N N . LEU B 1 124 ? 11.688 -14.898 -17.266 1 93.56 124 LEU B N 1
ATOM 2392 C CA . LEU B 1 124 ? 10.797 -15.406 -18.312 1 93.56 124 LEU B CA 1
ATOM 2393 C C . LEU B 1 124 ? 9.711 -16.297 -17.734 1 93.56 124 LEU B C 1
ATOM 2395 O O . LEU B 1 124 ? 9.93 -16.953 -16.719 1 93.56 124 LEU B O 1
ATOM 2399 N N . TYR B 1 125 ? 8.609 -16.188 -18.297 1 96.44 125 TYR B N 1
ATOM 2400 C CA . TYR B 1 125 ? 7.473 -17.062 -18.016 1 96.44 125 TYR B CA 1
ATOM 2401 C C . TYR B 1 125 ? 7.297 -18.094 -19.109 1 96.44 125 TYR B C 1
ATOM 2403 O O . TYR B 1 125 ? 7.5 -17.812 -20.281 1 96.44 125 TYR B O 1
ATOM 2411 N N . HIS B 1 126 ? 6.914 -19.312 -18.703 1 96.62 126 HIS B N 1
ATOM 2412 C CA . HIS B 1 126 ? 6.805 -20.375 -19.703 1 96.62 126 HIS B CA 1
ATOM 2413 C C . HIS B 1 126 ? 5.418 -21 -19.688 1 96.62 126 HIS B C 1
ATOM 2415 O O . HIS B 1 126 ? 4.812 -21.156 -18.625 1 96.62 126 HIS B O 1
ATOM 2421 N N . SER B 1 127 ? 5.016 -21.344 -20.906 1 96.81 127 SER B N 1
ATOM 2422 C CA . SER B 1 127 ? 3.781 -22.125 -21.016 1 96.81 127 SER B CA 1
ATOM 2423 C C . SER B 1 127 ? 3.799 -23.328 -20.062 1 96.81 127 SER B C 1
ATOM 2425 O O . SER B 1 127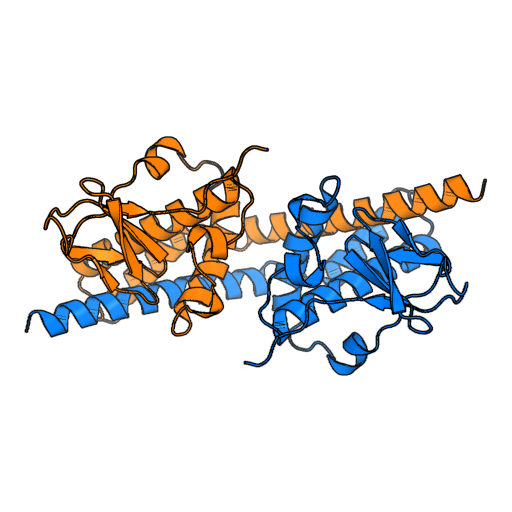 ? 4.828 -23.984 -19.922 1 96.81 127 SER B O 1
ATOM 2427 N N . GLY B 1 128 ? 2.672 -23.594 -19.453 1 93.75 128 GLY B N 1
ATOM 2428 C CA . GLY B 1 128 ? 2.578 -24.672 -18.484 1 93.75 128 GLY B CA 1
ATOM 2429 C C . GLY B 1 128 ? 2.701 -24.203 -17.047 1 93.75 128 GLY B C 1
ATOM 2430 O O . GLY B 1 128 ? 2.242 -24.875 -16.125 1 93.75 128 GLY B O 1
ATOM 2431 N N . GLU B 1 129 ? 3.363 -23.094 -16.828 1 95.56 129 GLU B N 1
ATOM 2432 C CA . GLU B 1 129 ? 3.486 -22.516 -15.492 1 95.56 129 GLU B CA 1
ATOM 2433 C C . GLU B 1 129 ? 2.211 -21.781 -15.086 1 95.56 129 GLU B C 1
ATOM 2435 O O . GLU B 1 129 ? 1.312 -21.594 -15.914 1 95.56 129 GLU B O 1
ATOM 2440 N N . LEU B 1 130 ? 2.123 -21.484 -13.789 1 95.38 130 LEU B N 1
ATOM 2441 C CA . LEU B 1 130 ? 1.038 -20.656 -13.281 1 95.38 130 LEU B CA 1
ATOM 2442 C C . LEU B 1 130 ? 1.482 -19.203 -13.148 1 95.38 130 LEU B C 1
ATOM 2444 O O . LEU B 1 130 ? 2.672 -18.922 -12.977 1 95.38 130 LEU B O 1
ATOM 2448 N N . THR B 1 131 ? 0.54 -18.312 -13.281 1 95.69 131 THR B N 1
ATOM 2449 C CA . THR B 1 131 ? 0.773 -16.906 -12.977 1 95.69 131 THR B CA 1
ATOM 2450 C C . THR B 1 131 ? -0.467 -16.281 -12.352 1 95.69 131 THR B C 1
ATOM 2452 O O . THR B 1 131 ? -1.587 -16.734 -12.578 1 95.69 131 THR B O 1
ATOM 2455 N N . GLY B 1 132 ? -0.206 -15.328 -11.484 1 94.31 132 GLY B N 1
ATOM 2456 C CA . GLY B 1 132 ? -1.309 -14.5 -11.023 1 94.31 132 GLY B CA 1
ATOM 2457 C C . GLY B 1 132 ? -1.801 -13.523 -12.07 1 94.31 132 GLY B C 1
ATOM 2458 O O . GLY B 1 132 ? -1.346 -13.547 -13.219 1 94.31 132 GLY B O 1
ATOM 2459 N N . PRO B 1 133 ? -2.729 -12.664 -11.648 1 94 133 PRO B N 1
ATOM 2460 C CA . PRO B 1 133 ? -3.285 -11.672 -12.57 1 94 133 PRO B CA 1
ATOM 2461 C C . PRO B 1 133 ? -2.215 -10.773 -13.188 1 94 133 PRO B C 1
ATOM 2463 O O . PRO B 1 133 ? -1.199 -10.492 -12.547 1 94 133 PRO B O 1
ATOM 2466 N N . GLY B 1 134 ? -2.51 -10.281 -14.391 1 93.88 134 GLY B N 1
ATOM 2467 C CA . GLY B 1 134 ? -1.584 -9.414 -15.102 1 93.88 134 GLY B CA 1
ATOM 2468 C C . GLY B 1 134 ? -1.509 -9.711 -16.594 1 93.88 134 GLY B C 1
ATOM 2469 O O . GLY B 1 134 ? -2.312 -10.484 -17.109 1 93.88 134 GLY B O 1
ATOM 2470 N N . THR B 1 135 ? -0.563 -9.055 -17.203 1 95.25 135 THR B N 1
ATOM 2471 C CA . THR B 1 135 ? -0.419 -9.195 -18.641 1 95.25 135 THR B CA 1
ATOM 2472 C C . THR B 1 135 ? 0.952 -9.766 -19 1 95.25 135 THR B C 1
ATOM 2474 O O . THR B 1 135 ? 1.977 -9.266 -18.531 1 95.25 135 THR B O 1
ATOM 2477 N N . LEU B 1 136 ? 0.93 -10.836 -19.75 1 96.56 136 LEU B N 1
ATOM 2478 C CA . LEU B 1 136 ? 2.152 -11.406 -20.312 1 96.56 136 LEU B CA 1
ATOM 2479 C C . LEU B 1 136 ? 2.256 -11.117 -21.797 1 96.56 136 LEU B C 1
ATOM 2481 O O . LEU B 1 136 ? 1.237 -11.031 -22.484 1 96.56 136 LEU B O 1
ATOM 2485 N N . GLU B 1 137 ? 3.486 -10.898 -22.234 1 96.62 137 GLU B N 1
ATOM 2486 C CA . GLU B 1 137 ? 3.758 -10.664 -23.656 1 96.62 137 GLU B CA 1
ATOM 2487 C C . GLU B 1 137 ? 4.676 -11.742 -24.219 1 96.62 137 GLU B C 1
ATOM 2489 O O . GLU B 1 137 ? 5.727 -12.039 -23.641 1 96.62 137 GLU B O 1
ATOM 2494 N N . CYS B 1 138 ? 4.227 -12.273 -25.328 1 97.81 138 CYS B N 1
ATOM 2495 C CA . CYS B 1 138 ? 5.043 -13.266 -26.016 1 97.81 138 CYS B CA 1
ATOM 2496 C C . CYS B 1 138 ? 6.379 -12.672 -26.438 1 97.81 138 CYS B C 1
ATOM 2498 O O . CYS B 1 138 ? 6.422 -11.586 -27.016 1 97.81 138 CYS B O 1
ATOM 2500 N N . THR B 1 139 ? 7.453 -13.359 -26.203 1 96.31 139 THR B N 1
ATOM 2501 C CA . THR B 1 139 ? 8.773 -12.812 -26.484 1 96.31 139 THR B CA 1
ATOM 2502 C C . THR B 1 139 ? 9.078 -12.883 -27.984 1 96.31 139 THR B C 1
ATOM 2504 O O . THR B 1 139 ? 9.992 -12.219 -28.469 1 96.31 139 THR B O 1
ATOM 2507 N N . GLN B 1 140 ? 8.273 -13.688 -28.688 1 95.94 140 GLN B N 1
ATOM 2508 C CA . GLN B 1 140 ? 8.539 -13.898 -30.109 1 95.94 140 GLN B CA 1
ATOM 2509 C C . GLN B 1 140 ? 7.703 -12.961 -30.984 1 95.94 140 GLN B C 1
ATOM 2511 O O . GLN B 1 140 ? 8.219 -12.359 -31.922 1 95.94 140 GLN B O 1
ATOM 2516 N N . CYS B 1 141 ? 6.445 -12.836 -30.797 1 97.5 141 CYS B N 1
ATOM 2517 C CA . CYS B 1 141 ? 5.586 -12.109 -31.734 1 97.5 141 CYS B CA 1
ATOM 2518 C C . CYS B 1 141 ? 4.906 -10.93 -31.047 1 97.5 141 CYS B C 1
ATOM 2520 O O . CYS B 1 141 ? 4.094 -10.234 -31.656 1 97.5 141 CYS B O 1
ATOM 2522 N N . LYS B 1 142 ? 4.996 -10.781 -29.766 1 95.94 142 LYS B N 1
ATOM 2523 C CA . LYS B 1 142 ? 4.559 -9.633 -28.969 1 95.94 142 LYS B CA 1
ATOM 2524 C C . LYS B 1 142 ? 3.064 -9.711 -28.656 1 95.94 142 LYS B C 1
ATOM 2526 O O . LYS B 1 142 ? 2.482 -8.766 -28.125 1 95.94 142 LYS B O 1
ATOM 2531 N N . GLN B 1 143 ? 2.471 -10.93 -29 1 96.19 143 GLN B N 1
ATOM 2532 C CA . GLN B 1 143 ? 1.094 -11.156 -28.562 1 96.19 143 GLN B CA 1
ATOM 2533 C C . GLN B 1 143 ? 0.97 -11.07 -27.047 1 96.19 143 GLN B C 1
ATOM 2535 O O . GLN B 1 143 ? 1.814 -11.602 -26.328 1 96.19 143 GLN B O 1
ATOM 2540 N N . THR B 1 144 ? -0.091 -10.438 -26.562 1 96.31 144 THR B N 1
ATOM 2541 C CA . THR B 1 144 ? -0.281 -10.281 -25.125 1 96.31 144 THR B CA 1
ATOM 2542 C C . THR B 1 144 ? -1.36 -11.234 -24.625 1 96.31 144 THR B C 1
ATOM 2544 O O . THR B 1 144 ? -2.316 -11.539 -25.344 1 96.31 144 THR B O 1
ATOM 2547 N N . LEU B 1 145 ? -1.174 -11.773 -23.453 1 95.75 145 LEU B N 1
ATOM 2548 C CA . LEU B 1 145 ? -2.16 -12.547 -22.703 1 95.75 145 LEU B CA 1
ATOM 2549 C C . LEU B 1 145 ? -2.58 -11.812 -21.438 1 95.75 145 LEU B C 1
ATOM 2551 O O . LEU B 1 145 ? -1.736 -11.469 -20.609 1 95.75 145 LEU B O 1
ATOM 2555 N N . ASN B 1 146 ? -3.834 -11.586 -21.266 1 94.69 146 ASN B N 1
ATOM 2556 C CA . ASN B 1 146 ? -4.367 -10.883 -20.109 1 94.69 146 ASN B CA 1
ATOM 2557 C C . ASN B 1 146 ? -5.008 -11.852 -19.109 1 94.69 146 ASN B C 1
ATOM 2559 O O . ASN B 1 146 ? -6.008 -12.5 -19.438 1 94.69 146 ASN B O 1
ATOM 2563 N N . PHE B 1 147 ? -4.461 -11.93 -17.969 1 95.12 147 PHE B N 1
ATOM 2564 C CA . PHE B 1 147 ? -5.004 -12.766 -16.906 1 95.12 147 PHE B CA 1
ATOM 2565 C C . PHE B 1 147 ? -5.746 -11.93 -15.883 1 95.12 147 PHE B C 1
ATOM 2567 O O . PHE B 1 147 ? -5.137 -11.125 -15.172 1 95.12 147 PHE B O 1
ATOM 2574 N N . LYS B 1 148 ? -7.004 -12.156 -15.766 1 94 148 LYS B N 1
ATOM 2575 C CA . LYS B 1 148 ? -7.797 -11.438 -14.773 1 94 148 LYS B CA 1
ATOM 2576 C C . LYS B 1 148 ? -7.879 -12.227 -13.461 1 94 148 LYS B C 1
ATOM 2578 O O . LYS B 1 148 ? -8.461 -11.75 -12.484 1 94 148 LYS B O 1
ATOM 2583 N N . LYS B 1 149 ? -7.434 -13.344 -13.469 1 93.81 149 LYS B N 1
ATOM 2584 C CA . LYS B 1 149 ? -7.273 -14.234 -12.32 1 93.81 149 LYS B CA 1
ATOM 2585 C C . LYS B 1 149 ? -6.082 -15.164 -12.5 1 93.81 149 LYS B C 1
ATOM 2587 O O . LYS B 1 149 ? -5.441 -15.164 -13.555 1 93.81 149 LYS B O 1
ATOM 2592 N N . THR B 1 150 ? -5.734 -15.883 -11.406 1 95.12 150 THR B N 1
ATOM 2593 C CA . THR B 1 150 ? -4.668 -16.875 -11.516 1 95.12 150 THR B CA 1
ATOM 2594 C C . THR B 1 150 ? -4.957 -17.859 -12.656 1 95.12 150 THR B C 1
ATOM 2596 O O . THR B 1 150 ? -6.094 -18.297 -12.828 1 95.12 150 THR B O 1
ATOM 2599 N N . GLY B 1 151 ? -3.934 -18.172 -13.453 1 94.5 151 GLY B N 1
ATOM 2600 C CA . GLY B 1 151 ? -4.156 -19.062 -14.586 1 94.5 151 GLY B CA 1
ATOM 2601 C C . GLY B 1 151 ? -2.906 -19.797 -15.023 1 94.5 151 GLY B C 1
ATOM 2602 O O . GLY B 1 151 ? -1.796 -19.438 -14.633 1 94.5 151 GLY B O 1
ATOM 2603 N N . HIS B 1 152 ? -3.191 -20.875 -15.852 1 95.19 152 HIS B N 1
ATOM 2604 C CA . HIS B 1 152 ? -2.113 -21.547 -16.562 1 95.19 152 HIS B CA 1
ATOM 2605 C C . HIS B 1 152 ? -1.708 -20.766 -17.812 1 95.19 152 HIS B C 1
ATOM 2607 O O . HIS B 1 152 ? -2.568 -20.312 -18.562 1 95.19 152 HIS B O 1
ATOM 2613 N N . ILE B 1 153 ? -0.409 -20.672 -17.969 1 96.31 153 ILE B N 1
ATOM 2614 C CA . ILE B 1 153 ? 0.071 -19.969 -19.141 1 96.31 153 ILE B CA 1
ATOM 2615 C C . ILE B 1 153 ? 0.017 -20.891 -20.359 1 96.31 153 ILE B C 1
ATOM 2617 O O . ILE B 1 153 ? 0.766 -21.875 -20.438 1 96.31 153 ILE B O 1
ATOM 2621 N N . PRO B 1 154 ? -0.874 -20.578 -21.297 1 96.06 154 PRO B N 1
ATOM 2622 C CA . PRO B 1 154 ? -0.916 -21.391 -22.531 1 96.06 154 PRO B CA 1
ATOM 2623 C C . PRO B 1 154 ? 0.171 -21 -23.516 1 96.06 154 PRO B C 1
ATOM 2625 O O . PRO B 1 154 ? 0.83 -19.969 -23.359 1 96.06 154 PRO B O 1
ATOM 2628 N N . PRO B 1 155 ? 0.375 -21.906 -24.5 1 97.12 155 PRO B N 1
ATOM 2629 C CA . PRO B 1 155 ? 1.209 -21.438 -25.609 1 97.12 155 PRO B CA 1
ATOM 2630 C C . PRO B 1 155 ? 0.612 -20.219 -26.312 1 97.12 155 PRO B C 1
ATOM 2632 O O . PRO B 1 155 ? -0.597 -19.984 -26.234 1 97.12 155 PRO B O 1
ATOM 2635 N N . CYS B 1 156 ? 1.507 -19.438 -26.969 1 97.94 156 CYS B N 1
ATOM 2636 C CA . CYS B 1 156 ? 1.046 -18.266 -27.688 1 97.94 156 CYS B CA 1
ATOM 2637 C C . CYS B 1 156 ? 0.001 -18.625 -28.734 1 97.94 156 CYS B C 1
ATOM 2639 O O . CYS B 1 156 ? 0.226 -19.531 -29.547 1 97.94 156 CYS B O 1
ATOM 2641 N N . PRO B 1 157 ? -1.078 -17.953 -28.688 1 96.62 157 PRO B N 1
ATOM 2642 C CA . PRO B 1 157 ? -2.146 -18.297 -29.625 1 96.62 157 PRO B CA 1
ATOM 2643 C C . PRO B 1 157 ? -1.818 -17.906 -31.062 1 96.62 157 PRO B C 1
ATOM 2645 O O . PRO B 1 157 ? -2.439 -18.406 -32 1 96.62 157 PRO B O 1
ATOM 2648 N N . THR B 1 158 ? -0.93 -17.047 -31.203 1 95.56 158 THR B N 1
ATOM 2649 C CA . THR B 1 158 ? -0.583 -16.531 -32.531 1 95.56 158 THR B CA 1
ATOM 2650 C C . THR B 1 158 ? 0.569 -17.328 -33.125 1 95.56 158 THR B C 1
ATOM 2652 O O . THR B 1 158 ? 0.466 -17.828 -34.25 1 95.56 158 THR B O 1
ATOM 2655 N N . CYS B 1 159 ? 1.657 -17.547 -32.406 1 97.75 159 CYS B N 1
ATOM 2656 C CA . CYS B 1 159 ? 2.844 -18.156 -33 1 97.75 159 CYS B CA 1
ATOM 2657 C C . CYS B 1 159 ? 3.164 -19.484 -32.344 1 97.75 159 CYS B C 1
ATOM 2659 O O . CYS B 1 159 ? 4.105 -20.172 -32.719 1 97.75 159 CYS B O 1
ATOM 2661 N N . HIS B 1 160 ? 2.52 -19.766 -31.234 1 96.69 160 HIS B N 1
ATOM 2662 C CA . HIS B 1 160 ? 2.539 -21.047 -30.531 1 96.69 160 HIS B CA 1
ATOM 2663 C C . HIS B 1 160 ? 3.838 -21.234 -29.75 1 96.69 160 HIS B C 1
ATOM 2665 O O . HIS B 1 160 ? 4.105 -22.312 -29.234 1 96.69 160 HIS B O 1
ATOM 2671 N N . LYS B 1 161 ? 4.66 -20.203 -29.703 1 96.94 161 LYS B N 1
ATOM 2672 C CA . LYS B 1 161 ? 5.844 -20.25 -28.844 1 96.94 161 LYS B CA 1
ATOM 2673 C C . LYS B 1 161 ? 5.457 -20.219 -27.375 1 96.94 161 LYS B C 1
ATOM 2675 O O . LYS B 1 161 ? 4.289 -20.016 -27.031 1 96.94 161 LYS B O 1
ATOM 2680 N N . THR B 1 162 ? 6.461 -20.5 -26.484 1 97.56 162 THR B N 1
ATOM 2681 C CA . THR B 1 162 ? 6.082 -20.828 -25.125 1 97.56 162 THR B CA 1
ATOM 2682 C C . THR B 1 162 ? 6.762 -19.875 -24.141 1 97.56 162 THR B C 1
ATOM 2684 O O . THR B 1 162 ? 6.754 -20.125 -22.922 1 97.56 162 THR B O 1
ATOM 2687 N N . GLU B 1 163 ? 7.391 -18.875 -24.578 1 97.38 163 GLU B N 1
ATOM 2688 C CA . GLU B 1 163 ? 8.117 -17.938 -23.703 1 97.38 163 GLU B CA 1
ATOM 2689 C C . GLU B 1 163 ? 7.438 -16.578 -23.672 1 97.38 163 GLU B C 1
ATOM 2691 O O . GLU B 1 163 ? 7.102 -16.016 -24.703 1 97.38 163 GLU B O 1
ATOM 2696 N N . PHE B 1 164 ? 7.305 -16.109 -22.391 1 97.44 164 PHE B N 1
ATOM 2697 C CA . PHE B 1 164 ? 6.633 -14.836 -22.188 1 97.44 164 PHE B CA 1
ATOM 2698 C C . PHE B 1 164 ? 7.414 -13.969 -21.203 1 97.44 164 PHE B C 1
ATOM 2700 O O . PHE B 1 164 ? 8.289 -14.461 -20.484 1 97.44 164 PHE B O 1
ATOM 2707 N N . LYS B 1 165 ? 7.121 -12.68 -21.234 1 94.75 165 LYS B N 1
ATOM 2708 C CA . LYS B 1 165 ? 7.57 -11.719 -20.234 1 94.75 165 LYS B CA 1
ATOM 2709 C C . LYS B 1 165 ? 6.414 -10.852 -19.734 1 94.75 165 LYS B C 1
ATOM 2711 O O . LYS B 1 165 ? 5.418 -10.68 -20.438 1 94.75 165 LYS B O 1
ATOM 2716 N N . ARG B 1 166 ? 6.523 -10.445 -18.5 1 91.56 166 ARG B N 1
ATOM 2717 C CA . ARG B 1 166 ? 5.473 -9.562 -17.984 1 91.56 166 ARG B CA 1
ATOM 2718 C C . ARG B 1 166 ? 5.5 -8.219 -18.703 1 91.56 166 ARG B C 1
ATOM 2720 O O . ARG B 1 166 ? 6.562 -7.613 -18.859 1 91.56 166 ARG B O 1
ATOM 2727 N N . ARG B 1 167 ? 4.309 -7.832 -19.234 1 86 167 ARG B N 1
ATOM 2728 C CA . ARG B 1 167 ? 4.156 -6.496 -19.797 1 86 167 ARG B CA 1
ATOM 2729 C C . ARG B 1 167 ? 3.789 -5.484 -18.719 1 86 167 ARG B C 1
ATOM 2731 O O . ARG B 1 167 ? 2.832 -5.688 -17.969 1 86 167 ARG B O 1
ATOM 2738 N N . LYS B 1 168 ? 4.598 -4.516 -18.609 1 78.06 168 LYS B N 1
ATOM 2739 C CA . LYS B 1 168 ? 4.383 -3.473 -17.609 1 78.06 168 LYS B CA 1
ATOM 2740 C C . LYS B 1 168 ? 4.281 -2.098 -18.266 1 78.06 168 LYS B C 1
ATOM 2742 O O . LYS B 1 168 ? 4.82 -1.883 -19.359 1 78.06 168 LYS B O 1
ATOM 2747 N N . LYS B 1 169 ? 3.316 -1.312 -17.672 1 74.44 169 LYS B N 1
ATOM 2748 C CA . LYS B 1 169 ? 3.199 0.027 -18.25 1 74.44 169 LYS B CA 1
ATOM 2749 C C . LYS B 1 169 ? 4.527 0.773 -18.172 1 74.44 169 LYS B C 1
ATOM 2751 O O . LYS B 1 169 ? 5.23 0.705 -17.156 1 74.44 169 LYS B O 1
ATOM 2756 N N . LYS B 1 170 ? 5.004 1.276 -19.406 1 60.34 170 LYS B N 1
ATOM 2757 C CA . LYS B 1 170 ? 6.289 1.963 -19.531 1 60.34 170 LYS B CA 1
ATOM 2758 C C . LYS B 1 170 ? 6.25 3.326 -18.844 1 60.34 170 LYS B C 1
ATOM 2760 O O . LYS B 1 170 ? 5.195 3.961 -18.781 1 60.34 170 LYS B O 1
ATOM 2765 N N . VAL B 1 171 ? 7.344 3.596 -18.109 1 50.69 171 VAL B N 1
ATOM 2766 C CA . VAL B 1 171 ? 7.578 4.938 -17.578 1 50.69 171 VAL B CA 1
ATOM 2767 C C . VAL B 1 171 ? 7.777 5.918 -18.734 1 50.69 171 VAL B C 1
ATOM 2769 O O . VAL B 1 171 ? 8.609 5.688 -19.609 1 50.69 171 VAL B O 1
ATOM 2772 N N . VAL B 1 172 ? 6.785 6.566 -19.281 1 35.31 172 VAL B N 1
ATOM 2773 C CA . VAL B 1 172 ? 7.074 7.613 -20.25 1 35.31 172 VAL B CA 1
ATOM 2774 C C . VAL B 1 172 ? 8 8.656 -19.625 1 35.31 172 VAL B C 1
ATOM 2776 O O . VAL B 1 172 ? 7.699 9.203 -18.562 1 35.31 172 VAL B O 1
ATOM 2779 N N . LYS B 1 173 ? 9.305 8.414 -19.953 1 38.16 173 LYS B N 1
ATOM 2780 C CA . LYS B 1 173 ? 10.18 9.555 -19.734 1 38.16 173 LYS B CA 1
ATOM 2781 C C . LYS B 1 173 ? 9.594 10.82 -20.344 1 38.16 173 LYS B C 1
ATOM 2783 O O . LYS B 1 173 ? 9.227 10.836 -21.531 1 38.16 173 LYS B O 1
ATOM 2788 N N . LYS B 1 174 ? 9.055 11.75 -19.547 1 27.31 174 LYS B N 1
ATOM 2789 C CA . LYS B 1 174 ? 9.039 13.062 -20.188 1 27.3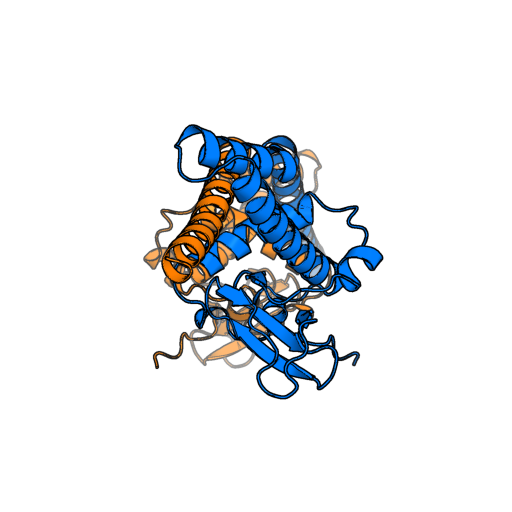1 174 LYS B CA 1
ATOM 2790 C C . LYS B 1 174 ? 10.461 13.523 -20.516 1 27.31 174 LYS B C 1
ATOM 2792 O O . LYS B 1 174 ? 11.391 13.266 -19.75 1 27.31 174 LYS B O 1
#

Sequence (348 aa):
MNNSIQDKLLQAYDKMMQRLHDTVERAEKIAIPTLSENLKHAQEKAVELGELTKEEASKVADYLKRDLEDASAYLQTTKKEFSDWLSFESNLIEGKIGDWTHSVVDKAKLEWENLNLDTIKGTLYHSGELTGPGTLECTQCKQTLNFKKTGHIPPCPTCHKTEFKRRKKKVVKKMNNSIQDKLLQAYDKMMQRLHDTVERAEKIAIPTLSENLKHAQEKAVELGELTKEEASKVADYLKRDLEDASAYLQTTKKEFSDWLSFESNLIEGKIGDWTHSVVDKAKLEWENLNLDTIKGTLYHSGELTGPGTLECTQCKQTLNFKKTGHIPPCPTCHKTEFKRRKKKVVKK

Foldseek 3Di:
DVVVVVVVVVVVVVVVVVVVVVVVLVCLQPPDDFLVVVLVVVLVVCCVVVVDPNVRSVQQSVQLVLQLLLQLLVCLVLVDASCQQQVHDLVLAPDCLSVVSRVSSVSCNSRPVPRPSVCSQPDKDWAQGKHAAHWKADPPPRDIDGDSGIDGHAADPPPRHTIIDGDGRDDPDD/DVVVVVVVVVVVVVVVVVVVVVVVLVCLQPPDDFLVVVLVVVLVVCCVVVVDPNVRSVQQSVQLVLQLLLQLLVCLVLVDASCQQQVHDLVLAPDCLSVVSRVSSVSCNSRPVPRPSVCSQPDKDWAQGKHAAHWKADPPPRDIDGGSGIDGQAADPPPRHTIIDGDGRDDPDD

=== Feature glossary ===
The features interleaved in this record are:

— What the protein is —

Sequence gives the chain of amino acids in standard one-letter code (A=alanine, C=cysteine, …, Y=tyrosine), read N→C. It is the only feature that is directly encoded by the gene; all structural features are derived from the folded form of this sequence.

Database cross-references. InterPro integrates a dozen domain/family signature databases into unified entries with residue-range hits. GO terms attach function/process/location labels with evidence codes. CATH codes position the fold in a four-level structural taxonomy. Organism is the NCBI-taxonomy species name.

— Where its atoms are —

Atomic coordinates in PDBx/mmCIF format — the same representation the Protein Data Bank distributes. Each line of the _atom_site loop places one backbone atom in Cartesian space (units: ångströms, origin: arbitrary).

The six renders are orthographic views along the three Cartesian axes in both directions. Representation (cartoon, sticks, or surface) and color scheme (sequence-rainbow or by-chain) vary across proteins so the training set covers all the common visualization conventions.

— Local backbone conformation —

Eight-state secondary structure (DSSP): H is the canonical α-helix, G the tighter 3₁₀-helix, I the wider π-helix; E/B are β-structure, T and S are turns and bends, and '-' is everything else. DSSP derives these from the pattern of main-chain N–H···O=C hydrogen bonds, not from the sequence.

P-SEA three-state annotation labels each residue as helix, strand, or coil based purely on the geometry of the Cα trace. It serves as a fallback when the full backbone (and thus DSSP) is unavailable.

The φ/ψ torsion pair specifies the backbone conformation at each residue. φ rotates about the N–Cα bond, ψ about the Cα–C bond. Steric clashes forbid most of the (φ, ψ) plane — the allowed regions (α-helix basin, β-sheet basin, left-handed helix) are the Ramachandran-allowed regions.

— Global shape and packing —

The geometric summary reports three shape descriptors. Rg (radius of gyration) measures how spread out the Cα atoms are about their centre of mass; compact globular proteins have small Rg, elongated or unfolded ones large. Cα contacts (<8 Å, |i−j|>4) count long-range residue pairs in spatial proximity — high for tightly packed folds, near zero for rods or random coil. The bounding-box extents give the protein's footprint along x, y, z in Å.

Solvent-accessible surface area (SASA) is the area in Å² traced out by the centre of a 1.4 Å probe sphere (a water molecule) rolled over the protein's van der Waals surface (Shrake–Rupley / Lee–Richards construction). Buried residues have near-zero SASA; fully exposed residues can exceed 200 Å². The total SASA scales roughly with the number of surface residues.

The contact map is a binary N×N matrix image: pixel (i, j) is dark where Cα_i and Cα_j are within 8 Å and |i−j|>4. Because the |i−j|>4 filter removes local helical contacts, off-diagonal stripes parallel to the main diagonal indicate parallel β-sheets; stripes perpendicular to it indicate antiparallel β-sheets. The Ramachandran plot scatters every residue's (φ, ψ) pair against the sterically allowed regions. The PAE heatmap renders the predicted-aligned-error matrix.

— Structural neighborhood —

3Di is Foldseek's structural alphabet. Each residue is assigned one of twenty discrete states based on how its Cα sits relative to its spatial (not sequential) neighbors. Aligning 3Di strings finds structural homologs roughly as well as full 3D superposition, but orders of magnitude faster.

Nearest PDB neighbors are the top structural matches found by Foldseek when searching this structure against the entire Protein Data Bank. Each hit reports a TM-score (0 to 1; >0.5 almost always implies the same fold) and an E-value. These are *structural* homologs — they may share no detectable sequence similarity.

— Confidence and disorder —

For AlphaFold models, the B-factor field carries pLDDT — the model's own estimate of local accuracy on a 0–100 scale. Regions with pLDDT<50 should be treated as essentially unmodeled; they often correspond to intrinsically disordered segments.

Crystallographic B-factors measure how much each atom's electron density is smeared out, in Å². They rise in mobile loops and surface residues and fall in the buried interior. In AlphaFold models this column is repurposed to hold pLDDT instead.

Predicted aligned error is AlphaFold's pairwise confidence. Unlike pLDDT (per-residue), PAE is per-residue-pair and captures whether two parts of the structure are correctly placed relative to each other. Units are ångströms of expected positional error.